Protein AF-A0A955DM53-F1 (afdb_monomer_lite)

Radius of gyration: 32.69 Å; chains: 1; bounding box: 92×38×106 Å

pLDDT: mean 78.25, std 17.94, range [36.91, 97.31]

Secondary structure (DSSP, 8-state):
--------------------------THHHHHHHHHHHHHHHHHHHHHHHHHHHHHHHHHHHHHHHHHHHHHHHHHHS-------------------PPPP----TTSTTSSHHHHHHHHHHHHHHHHTTS---STT-HHHHHHHHHHHHHHHHHHHHTTS-EEEEEEEEEEEE-TTSSEEEEEEEEE-TTT--EEEEEEEEEEEHHHHHHHHHHHTTS----EEEEE-----

Foldseek 3Di:
DDDDDDDDDDDDDDDDDDDDDDPPPDPVVVVVVVVVVVVVVVVVVVVVVVVVVVVVVVVVVVVVVVVVVVVVVVVVPDDDPDDDDDDDDDDDDDDPDDDPQDFQDLCDCLSAPVSVVVVLVVLCCVQQVPQDCDDPPDPSVVVSVVSVVVSLVVSQVVQVDKGKFKKFFDDWAQDPPRQKIKTWIFTARPPPRDTDDDIDIDIDGPVVVVVVVVVVVVDNPRIDMDIDTDRDD

Sequence (233 aa):
MTTTIRSFPIALLIAAFLLPATLLTAPAAAQSDADLRQENARLREELRELRKEYEQQRLRITELEREAARLRSELAARPASTGSGATTTPGKPVEKLPEPPVSIDESVPDASPRALFAALAASYRETLGATEIGEPNSRERSAYMRQLERWRQQVRREFRQRITWHVRVLETVAAPGGEEYLLRMVAVDPVTGTELGAHFDAIVDSVIIKRLRAYERRGPISELVLTGVVVPN

Structure (mmCIF, N/CA/C/O backbone):
data_AF-A0A955DM53-F1
#
_entry.id   AF-A0A955DM53-F1
#
loop_
_atom_site.group_PDB
_atom_site.id
_atom_site.type_symbol
_atom_site.label_atom_id
_atom_site.label_alt_id
_atom_site.label_comp_id
_atom_site.label_asym_id
_atom_site.label_entity_id
_atom_site.label_seq_id
_atom_site.pdbx_PDB_ins_code
_atom_site.Cartn_x
_atom_site.Cartn_y
_atom_site.Cartn_z
_atom_site.occupancy
_atom_site.B_iso_or_equiv
_atom_site.auth_seq_id
_atom_site.auth_comp_id
_atom_site.auth_asym_id
_atom_site.auth_atom_id
_atom_site.pdbx_PDB_model_num
ATOM 1 N N . MET A 1 1 ? 3.470 1.209 -67.280 1.00 44.56 1 MET A N 1
ATOM 2 C CA . MET A 1 1 ? 4.144 2.419 -67.796 1.00 44.56 1 MET A CA 1
ATOM 3 C C . MET A 1 1 ? 5.145 2.874 -66.752 1.00 44.56 1 MET A C 1
ATOM 5 O O . MET A 1 1 ? 4.851 2.824 -65.568 1.00 44.56 1 MET A O 1
ATOM 9 N N . THR A 1 2 ? 6.352 3.133 -67.225 1.00 39.41 2 THR A N 1
ATOM 10 C CA . THR A 1 2 ? 7.647 3.186 -66.538 1.00 39.41 2 THR A CA 1
ATOM 11 C C . THR A 1 2 ? 7.846 4.446 -65.702 1.00 39.41 2 THR A C 1
ATOM 13 O O . THR A 1 2 ? 7.746 5.544 -66.244 1.00 39.41 2 THR A O 1
ATOM 16 N N . THR A 1 3 ? 8.223 4.290 -64.430 1.00 49.91 3 THR A N 1
ATOM 17 C CA . THR A 1 3 ? 8.690 5.402 -63.588 1.00 49.91 3 THR A CA 1
ATOM 18 C C . THR A 1 3 ? 10.164 5.199 -63.257 1.00 49.91 3 THR A C 1
ATOM 20 O O . THR A 1 3 ? 10.563 4.209 -62.648 1.00 49.91 3 THR A O 1
ATOM 23 N N . THR A 1 4 ? 10.963 6.137 -63.750 1.00 53.44 4 THR A N 1
ATOM 24 C CA . THR A 1 4 ? 12.420 6.115 -63.864 1.00 53.44 4 THR A CA 1
ATOM 25 C C . THR A 1 4 ? 13.098 6.562 -62.567 1.00 53.44 4 THR A C 1
ATOM 27 O O . THR A 1 4 ? 12.806 7.634 -62.042 1.00 53.44 4 THR A O 1
ATOM 30 N N . ILE A 1 5 ? 14.041 5.752 -62.084 1.00 52.47 5 ILE A N 1
ATOM 31 C CA . ILE A 1 5 ? 14.950 6.038 -60.966 1.00 52.47 5 ILE A CA 1
ATOM 32 C C . ILE A 1 5 ? 16.050 6.987 -61.465 1.00 52.47 5 ILE A C 1
ATOM 34 O O . ILE A 1 5 ? 16.764 6.660 -62.412 1.00 52.47 5 ILE A O 1
ATOM 38 N N . ARG A 1 6 ? 16.196 8.164 -60.841 1.00 51.81 6 ARG A N 1
ATOM 39 C CA . ARG A 1 6 ? 17.319 9.085 -61.080 1.00 51.81 6 ARG A CA 1
ATOM 40 C C . ARG A 1 6 ? 18.366 8.933 -59.981 1.00 51.81 6 ARG A C 1
ATOM 42 O O . ARG A 1 6 ? 18.205 9.418 -58.868 1.00 51.81 6 ARG A O 1
ATOM 49 N N . SER A 1 7 ? 19.441 8.253 -60.347 1.00 48.72 7 SER A N 1
ATOM 50 C CA . SER A 1 7 ? 20.741 8.216 -59.686 1.00 48.72 7 SER A CA 1
ATOM 51 C C . SER A 1 7 ? 21.435 9.583 -59.746 1.00 48.72 7 SER A C 1
ATOM 53 O O . SER A 1 7 ? 21.586 10.142 -60.832 1.00 48.72 7 SER A O 1
ATOM 55 N N . PHE A 1 8 ? 21.912 10.082 -58.605 1.00 45.78 8 PHE A N 1
ATOM 56 C CA . PHE A 1 8 ? 22.868 11.189 -58.521 1.00 45.78 8 PHE A CA 1
ATOM 57 C C . PHE A 1 8 ? 24.238 10.647 -58.082 1.00 45.78 8 PHE A C 1
ATOM 59 O O . PHE A 1 8 ? 24.340 10.124 -56.973 1.00 45.78 8 PHE A O 1
ATOM 66 N N . PRO A 1 9 ? 25.292 10.782 -58.904 1.00 57.47 9 PRO A N 1
ATOM 67 C CA . PRO A 1 9 ? 26.674 10.619 -58.477 1.00 57.47 9 PRO A CA 1
ATOM 68 C C . PRO A 1 9 ? 27.350 11.996 -58.411 1.00 57.47 9 PRO A C 1
ATOM 70 O O . PRO A 1 9 ? 27.587 12.618 -59.442 1.00 57.47 9 PRO A O 1
ATOM 73 N N . ILE A 1 10 ? 27.660 12.494 -57.214 1.00 50.72 10 ILE A N 1
ATOM 74 C CA . ILE A 1 10 ? 28.516 13.680 -57.027 1.00 50.72 10 ILE A CA 1
ATOM 75 C C . ILE A 1 10 ? 29.442 13.356 -55.852 1.00 50.72 10 ILE A C 1
ATOM 77 O O . ILE A 1 10 ? 29.013 13.261 -54.710 1.00 50.72 10 ILE A O 1
ATOM 81 N N . ALA A 1 11 ? 30.613 12.817 -56.182 1.00 47.94 11 ALA A N 1
ATOM 82 C CA . ALA A 1 11 ? 31.888 13.535 -56.196 1.00 47.94 11 ALA A CA 1
ATOM 83 C C . ALA A 1 11 ? 32.548 13.590 -54.811 1.00 47.94 11 ALA A C 1
ATOM 85 O O . ALA A 1 11 ? 32.349 14.491 -54.004 1.00 47.94 11 ALA A O 1
ATOM 86 N N . LEU A 1 12 ? 33.370 12.565 -54.604 1.00 48.09 12 LEU A N 1
ATOM 87 C CA . LEU A 1 12 ? 34.684 12.603 -53.975 1.00 48.09 12 LEU A CA 1
ATOM 88 C C . LEU A 1 12 ? 35.305 14.018 -53.946 1.00 48.09 12 LEU A C 1
ATOM 90 O O . LEU A 1 12 ? 35.658 14.553 -54.996 1.00 48.09 12 LEU A O 1
ATOM 94 N N . LEU A 1 13 ? 35.515 14.584 -52.754 1.00 48.59 13 LEU A N 1
ATOM 95 C CA . LEU A 1 13 ? 36.530 15.616 -52.558 1.00 48.59 13 LEU A CA 1
ATOM 96 C C . LEU A 1 13 ? 37.263 15.392 -51.236 1.00 48.59 13 LEU A C 1
ATOM 98 O O . LEU A 1 13 ? 36.722 15.513 -50.141 1.00 48.59 13 LEU A O 1
ATOM 102 N N . ILE A 1 14 ? 38.516 14.996 -51.413 1.00 51.41 14 ILE A N 1
ATOM 103 C CA . ILE A 1 14 ? 39.559 14.805 -50.419 1.00 51.41 1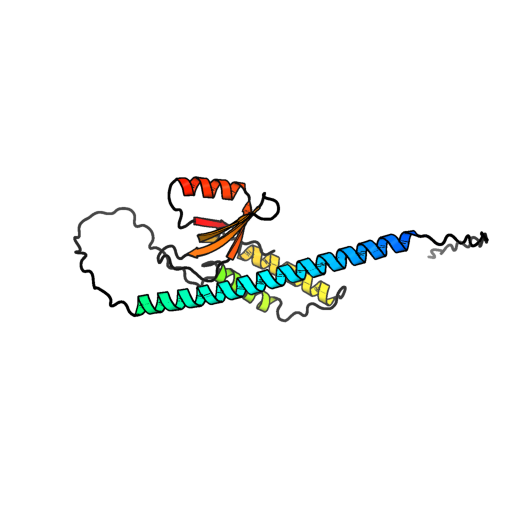4 ILE A CA 1
ATOM 104 C C . ILE A 1 14 ? 39.946 16.179 -49.864 1.00 51.41 14 ILE A C 1
ATOM 106 O O . ILE A 1 14 ? 40.348 17.057 -50.622 1.00 51.41 14 ILE A O 1
ATOM 110 N N . ALA A 1 15 ? 39.903 16.337 -48.544 1.00 46.16 15 ALA A N 1
ATOM 111 C CA . ALA A 1 15 ? 40.675 17.356 -47.846 1.00 46.16 15 ALA A CA 1
ATOM 112 C C . ALA A 1 15 ? 41.300 16.713 -46.608 1.00 46.16 15 ALA A C 1
ATOM 114 O O . ALA A 1 15 ? 40.705 16.627 -45.536 1.00 46.16 15 ALA A O 1
ATOM 115 N N . ALA A 1 16 ? 42.515 16.209 -46.812 1.00 51.94 16 ALA A N 1
ATOM 116 C CA . ALA A 1 16 ? 43.438 15.837 -45.761 1.00 51.94 16 ALA A CA 1
ATOM 117 C C . ALA A 1 16 ? 43.788 17.086 -44.939 1.00 51.94 16 ALA A C 1
ATOM 119 O O . ALA A 1 16 ? 44.543 17.942 -45.394 1.00 51.94 16 ALA A O 1
ATOM 120 N N . PHE A 1 17 ? 43.253 17.177 -43.725 1.00 48.50 17 PHE A N 1
ATOM 121 C CA . PHE A 1 17 ? 43.785 18.064 -42.697 1.00 48.50 17 PHE A CA 1
ATOM 122 C C . PHE A 1 17 ? 44.746 17.254 -41.824 1.00 48.50 17 PHE A C 1
ATOM 124 O O . PHE A 1 17 ? 44.372 16.646 -40.825 1.00 48.50 17 PHE A O 1
ATOM 131 N N . LEU A 1 18 ? 46.005 17.220 -42.264 1.00 55.03 18 LEU A N 1
ATOM 132 C CA . LEU A 1 18 ? 47.155 16.943 -41.413 1.00 55.03 18 LEU A CA 1
ATOM 133 C C . LEU A 1 18 ? 47.372 18.176 -40.527 1.00 55.03 18 LEU A C 1
ATOM 135 O O . LEU A 1 18 ? 47.789 19.223 -41.020 1.00 55.03 18 LEU A O 1
ATOM 139 N N . LEU A 1 19 ? 47.109 18.053 -39.228 1.00 52.34 19 LEU A N 1
ATOM 140 C CA . LEU A 1 19 ? 47.624 18.977 -38.219 1.00 52.34 19 LEU A CA 1
ATOM 141 C C . LEU A 1 19 ? 48.140 18.208 -36.992 1.00 52.34 19 LEU A C 1
ATOM 143 O O . LEU A 1 19 ? 47.733 17.070 -36.753 1.00 52.34 19 LEU A O 1
ATOM 147 N N . PRO A 1 20 ? 49.123 18.796 -36.292 1.00 52.91 20 PRO A N 1
ATOM 148 C CA . PRO A 1 20 ? 50.172 18.094 -35.576 1.00 52.91 20 PRO A CA 1
ATOM 149 C C . PRO A 1 20 ? 49.710 17.616 -34.203 1.00 52.91 20 PRO A C 1
ATOM 151 O O . PRO A 1 20 ? 48.937 18.280 -33.517 1.00 52.91 20 PRO A O 1
ATOM 154 N N . ALA A 1 21 ? 50.268 16.480 -33.789 1.00 54.34 21 ALA A N 1
ATOM 155 C CA . ALA A 1 21 ? 50.234 15.997 -32.421 1.00 54.34 21 ALA A CA 1
ATOM 156 C C . ALA A 1 21 ? 50.899 17.022 -31.486 1.00 54.34 21 ALA A C 1
ATOM 158 O O . ALA A 1 21 ? 52.116 17.026 -31.299 1.00 54.34 21 ALA A O 1
ATOM 159 N N . THR A 1 22 ? 50.099 17.905 -30.895 1.00 57.78 22 THR A N 1
ATOM 160 C CA . THR A 1 22 ? 50.496 18.666 -29.717 1.00 57.78 22 THR A CA 1
ATOM 161 C C . THR A 1 22 ? 50.280 17.790 -28.488 1.00 57.78 22 THR A C 1
ATOM 163 O O . THR A 1 22 ? 49.162 17.491 -28.076 1.00 57.78 22 THR A O 1
ATOM 166 N N . LEU A 1 23 ? 51.396 17.359 -27.904 1.00 55.44 23 LEU A N 1
ATOM 167 C CA . LEU A 1 23 ? 51.474 16.837 -26.546 1.00 55.44 23 LEU A CA 1
ATOM 168 C C . LEU A 1 23 ? 50.985 17.921 -25.567 1.00 55.44 23 LEU A C 1
ATOM 170 O O . LEU A 1 23 ? 51.761 18.768 -25.135 1.00 55.44 23 LEU A O 1
ATOM 174 N N . LEU A 1 24 ? 49.700 17.894 -25.209 1.00 52.44 24 LEU A N 1
ATOM 175 C CA . LEU A 1 24 ? 49.205 18.458 -23.954 1.00 52.44 24 LEU A CA 1
ATOM 176 C C . LEU A 1 24 ? 48.793 17.296 -23.052 1.00 52.44 24 LEU 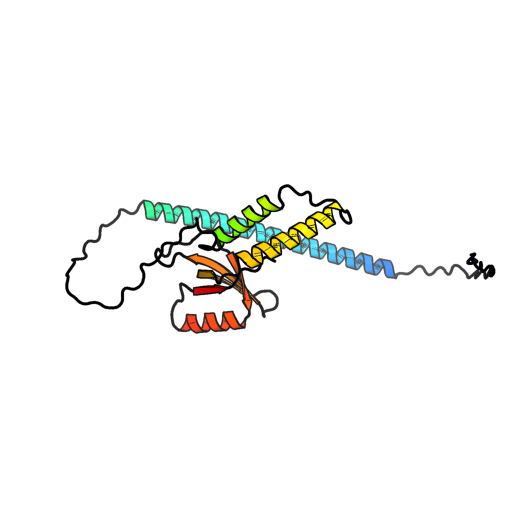A C 1
ATOM 178 O O . LEU A 1 24 ? 47.648 16.850 -23.042 1.00 52.44 24 LEU A O 1
ATOM 182 N N . THR A 1 25 ? 49.755 16.797 -22.283 1.00 56.34 25 THR A N 1
ATOM 183 C CA . THR A 1 25 ? 49.478 15.940 -21.132 1.00 56.34 25 THR A CA 1
ATOM 184 C C . THR A 1 25 ? 48.763 16.793 -20.088 1.00 56.34 25 THR A C 1
ATOM 186 O O . THR A 1 25 ? 49.362 17.636 -19.424 1.00 56.34 25 THR A O 1
ATOM 189 N N . ALA A 1 26 ? 47.449 16.616 -20.009 1.00 56.28 26 ALA A N 1
ATOM 190 C CA . ALA A 1 26 ? 46.567 17.309 -19.087 1.00 56.28 26 ALA A CA 1
ATOM 191 C C . ALA A 1 26 ? 46.811 16.862 -17.629 1.00 56.28 26 ALA A C 1
ATOM 193 O O . ALA A 1 26 ? 46.767 15.662 -17.358 1.00 56.28 26 ALA A O 1
ATOM 194 N N . PRO A 1 27 ? 46.961 17.781 -16.655 1.00 54.28 27 PRO A N 1
ATOM 195 C CA . PRO A 1 27 ? 46.897 17.439 -15.229 1.00 54.2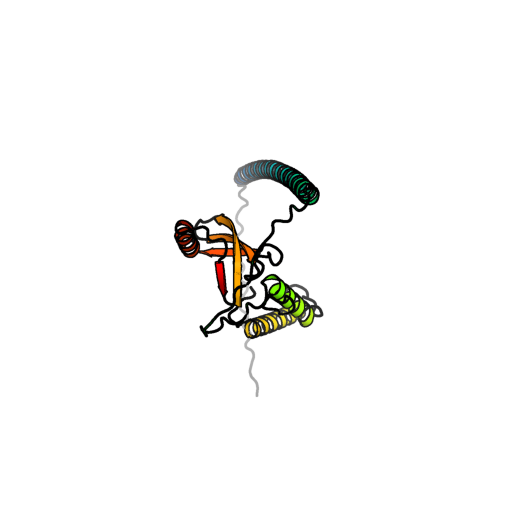8 27 PRO A CA 1
ATOM 196 C C . PRO A 1 27 ? 45.456 17.239 -14.708 1.00 54.28 27 PRO A C 1
ATOM 198 O O . PRO A 1 27 ? 45.264 16.942 -13.532 1.00 54.28 27 PRO A O 1
ATOM 201 N N . ALA A 1 28 ? 44.431 17.364 -15.560 1.00 55.53 28 ALA A N 1
ATOM 202 C CA . ALA A 1 28 ? 43.022 17.339 -15.151 1.00 55.53 28 ALA A CA 1
ATOM 203 C C . ALA A 1 28 ? 42.513 15.962 -14.668 1.00 55.53 28 ALA A C 1
ATOM 205 O O . ALA A 1 28 ? 41.577 15.901 -13.877 1.00 55.53 28 ALA A O 1
ATOM 206 N N . ALA A 1 29 ? 43.136 14.852 -15.085 1.00 58.69 29 ALA A N 1
ATOM 207 C CA . ALA A 1 29 ? 42.723 13.509 -14.657 1.00 58.69 29 ALA A CA 1
ATOM 208 C C . ALA A 1 29 ? 43.098 13.197 -13.193 1.00 58.69 29 ALA A C 1
ATOM 210 O O . ALA A 1 29 ? 42.406 12.437 -12.523 1.00 58.69 29 ALA A O 1
ATOM 211 N N . ALA A 1 30 ? 44.162 13.815 -12.666 1.00 59.50 30 ALA A N 1
ATOM 212 C CA . ALA A 1 30 ? 44.632 13.550 -11.304 1.00 59.50 30 ALA A CA 1
ATOM 213 C C . ALA A 1 30 ? 43.730 14.176 -10.222 1.00 59.50 30 ALA A C 1
ATOM 215 O O . ALA A 1 30 ? 43.631 13.626 -9.127 1.00 59.50 30 ALA A O 1
ATOM 216 N N . GLN A 1 31 ? 43.061 15.295 -10.530 1.00 61.50 31 GLN A N 1
ATOM 217 C CA . GLN A 1 31 ? 42.088 15.923 -9.625 1.00 61.50 31 GLN A CA 1
ATOM 218 C C . GLN A 1 31 ? 40.817 15.067 -9.503 1.00 61.50 31 GLN A C 1
ATOM 220 O O . GLN A 1 31 ? 40.396 14.762 -8.393 1.00 61.50 31 GLN A O 1
ATOM 225 N N . SER A 1 32 ? 40.299 14.552 -10.626 1.00 76.12 32 SER A N 1
ATOM 226 C CA . SER A 1 32 ? 39.134 13.652 -10.638 1.00 76.12 32 SER A CA 1
ATOM 227 C C . SER A 1 32 ? 39.372 12.349 -9.863 1.00 76.12 32 SER A C 1
ATOM 229 O O . SER A 1 32 ? 38.472 11.858 -9.189 1.00 76.12 32 SER A O 1
ATOM 231 N N . ASP A 1 33 ? 40.577 11.782 -9.935 1.00 86.06 33 ASP A N 1
ATOM 232 C CA . ASP A 1 33 ? 40.926 10.551 -9.214 1.00 86.06 33 ASP A CA 1
ATOM 233 C C . ASP A 1 33 ? 41.025 10.755 -7.693 1.00 86.06 33 ASP A C 1
ATOM 235 O O . ASP A 1 33 ? 40.722 9.844 -6.916 1.00 86.06 33 ASP A O 1
ATOM 239 N N . ALA A 1 34 ? 41.472 11.933 -7.251 1.00 88.50 34 ALA A N 1
ATOM 240 C CA . ALA A 1 34 ? 41.536 12.275 -5.833 1.00 88.50 34 ALA A CA 1
ATOM 241 C C . ALA A 1 34 ? 40.128 12.449 -5.243 1.00 88.50 34 ALA A C 1
ATOM 243 O O . ALA A 1 34 ? 39.834 11.862 -4.197 1.00 88.50 34 ALA A O 1
ATOM 244 N N . ASP A 1 35 ? 39.248 13.152 -5.960 1.00 89.94 35 ASP A N 1
ATOM 245 C CA . ASP A 1 35 ? 37.856 13.367 -5.558 1.00 89.94 35 ASP A CA 1
ATOM 246 C C . ASP A 1 35 ? 37.090 12.037 -5.464 1.00 89.94 35 ASP A C 1
ATOM 248 O O . ASP A 1 35 ? 36.435 11.761 -4.457 1.00 89.94 35 ASP A O 1
ATOM 252 N N . LEU A 1 36 ? 37.271 11.137 -6.441 1.00 88.56 36 LEU A N 1
ATOM 253 C CA . LEU A 1 36 ? 36.655 9.802 -6.431 1.00 88.56 36 LEU A CA 1
ATOM 254 C C . LEU A 1 36 ? 37.124 8.926 -5.260 1.00 88.56 36 LEU A C 1
ATOM 256 O O . LEU A 1 36 ? 36.354 8.110 -4.738 1.00 88.56 36 LEU A O 1
ATOM 260 N N . ARG A 1 37 ? 38.387 9.061 -4.831 1.00 92.81 37 ARG A N 1
ATOM 261 C CA . ARG A 1 37 ? 38.907 8.352 -3.649 1.00 92.81 37 ARG A CA 1
ATOM 262 C C . ARG A 1 37 ? 38.334 8.926 -2.360 1.00 92.81 37 ARG A C 1
ATOM 264 O O . ARG A 1 37 ? 38.011 8.149 -1.460 1.00 92.81 37 ARG A O 1
ATOM 271 N N . GLN A 1 38 ? 38.189 10.246 -2.281 1.00 94.75 38 GLN A N 1
ATOM 272 C CA . GLN A 1 38 ? 37.585 10.913 -1.132 1.00 94.75 38 GLN A CA 1
ATOM 273 C C . GLN A 1 38 ? 36.101 10.550 -0.997 1.00 94.75 38 GLN A C 1
ATOM 275 O O . GLN A 1 38 ? 35.653 10.208 0.097 1.00 94.75 38 GLN A O 1
ATOM 280 N N . GLU A 1 39 ? 35.360 10.525 -2.103 1.00 91.56 39 GLU A N 1
ATOM 281 C CA . GLU A 1 39 ? 33.960 10.101 -2.121 1.00 91.56 39 GLU A CA 1
ATOM 282 C C . GLU A 1 39 ? 33.811 8.620 -1.751 1.00 91.56 39 GLU A C 1
ATOM 284 O O . GLU A 1 39 ? 33.003 8.277 -0.892 1.00 91.56 39 GLU A O 1
ATOM 289 N N . ASN A 1 40 ? 34.662 7.734 -2.284 1.00 93.00 40 ASN A N 1
ATOM 290 C CA . ASN A 1 40 ? 34.676 6.328 -1.867 1.00 93.00 40 ASN A CA 1
ATOM 291 C C . ASN A 1 40 ? 34.982 6.153 -0.374 1.00 93.00 40 ASN A C 1
ATOM 293 O O . ASN A 1 40 ? 34.414 5.270 0.270 1.00 93.00 40 ASN A O 1
ATOM 297 N N . ALA A 1 41 ? 35.901 6.947 0.179 1.00 95.69 41 ALA A N 1
ATOM 298 C CA . ALA A 1 41 ? 36.214 6.904 1.603 1.00 95.69 41 ALA A CA 1
ATOM 299 C C . ALA A 1 41 ? 35.005 7.336 2.442 1.00 95.69 41 ALA A C 1
ATOM 301 O O . ALA A 1 41 ? 34.627 6.617 3.367 1.00 95.69 41 ALA A O 1
ATOM 302 N N . ARG A 1 42 ? 34.349 8.436 2.051 1.00 97.12 42 ARG A N 1
ATOM 303 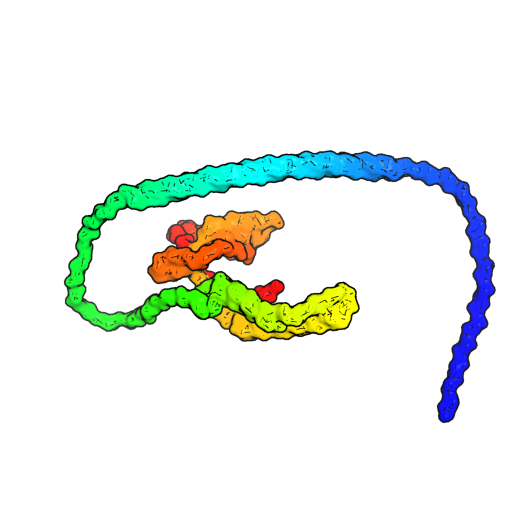C CA . ARG A 1 42 ? 33.133 8.938 2.694 1.00 97.12 42 ARG A CA 1
ATOM 304 C C . ARG A 1 42 ? 31.990 7.923 2.634 1.00 97.12 42 ARG A C 1
ATOM 306 O O . ARG A 1 42 ? 31.422 7.594 3.668 1.00 97.12 42 ARG A O 1
ATOM 313 N N . LEU A 1 43 ? 31.708 7.356 1.461 1.00 93.88 43 LEU A N 1
ATOM 314 C CA . LEU A 1 43 ? 30.655 6.349 1.289 1.00 93.88 43 LEU A CA 1
ATOM 315 C C . LEU A 1 43 ? 30.919 5.089 2.123 1.00 93.88 43 LEU A C 1
ATOM 317 O O . LEU A 1 43 ? 29.997 4.490 2.671 1.00 93.88 43 LEU A O 1
ATOM 321 N N . ARG A 1 44 ? 32.184 4.674 2.260 1.00 96.19 44 ARG A N 1
ATOM 322 C CA . ARG A 1 44 ? 32.551 3.543 3.128 1.00 96.19 44 ARG A CA 1
ATOM 323 C C . ARG A 1 44 ? 32.325 3.846 4.603 1.00 96.19 44 ARG A C 1
ATOM 325 O O . ARG A 1 44 ? 32.029 2.919 5.352 1.00 96.19 44 ARG A O 1
ATOM 332 N N . GLU A 1 45 ? 32.501 5.091 5.021 1.00 97.31 45 GLU A N 1
ATOM 333 C CA . GLU A 1 45 ? 32.234 5.524 6.390 1.00 97.31 45 GLU A CA 1
ATOM 334 C C . GLU A 1 45 ? 30.729 5.594 6.661 1.00 97.31 45 GLU A C 1
ATOM 336 O O . GLU A 1 45 ? 30.264 4.974 7.615 1.00 97.31 45 GLU A O 1
ATOM 341 N N . GLU A 1 46 ? 29.956 6.186 5.748 1.00 94.38 46 GLU A N 1
ATOM 342 C CA . GLU A 1 46 ? 28.487 6.196 5.800 1.00 94.38 46 GLU A CA 1
ATOM 343 C C . GLU A 1 46 ? 27.914 4.768 5.851 1.00 94.38 46 GLU A C 1
ATOM 345 O O . GLU A 1 46 ? 27.074 4.463 6.695 1.00 94.38 46 GLU A O 1
ATOM 350 N N . LEU A 1 47 ? 28.430 3.838 5.035 1.00 95.19 47 LEU A N 1
ATOM 351 C CA . LEU A 1 47 ? 28.021 2.428 5.085 1.00 95.19 47 LEU A CA 1
ATOM 352 C C . LEU A 1 47 ? 28.366 1.739 6.410 1.00 95.19 47 LEU A C 1
ATOM 354 O O . LEU A 1 47 ? 27.656 0.818 6.818 1.00 95.19 47 LEU A O 1
ATOM 358 N N . ARG A 1 48 ? 29.465 2.120 7.072 1.00 97.31 48 ARG A N 1
ATOM 359 C CA . ARG A 1 48 ? 29.807 1.562 8.389 1.00 97.31 48 ARG A CA 1
ATOM 360 C C . ARG A 1 48 ? 28.863 2.078 9.462 1.00 97.31 48 ARG A C 1
ATOM 362 O O . ARG A 1 48 ? 28.413 1.271 10.271 1.00 97.31 48 ARG A O 1
ATOM 369 N N . GLU A 1 49 ? 28.568 3.373 9.464 1.00 96.56 49 GLU A N 1
ATOM 370 C CA . GLU A 1 49 ? 27.635 3.966 10.425 1.00 96.56 49 GLU A CA 1
ATOM 371 C C . GLU A 1 49 ? 26.223 3.405 10.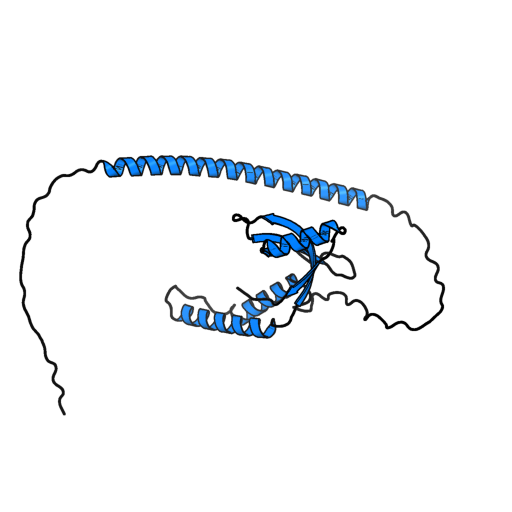236 1.00 96.56 49 GLU A C 1
ATOM 373 O O . GLU A 1 49 ? 25.645 2.884 11.187 1.00 96.56 49 GLU A O 1
ATOM 378 N N . LEU A 1 50 ? 25.733 3.324 8.995 1.00 92.25 50 LEU A N 1
ATOM 379 C CA . LEU A 1 50 ? 24.409 2.768 8.714 1.00 92.25 50 LEU A CA 1
ATOM 380 C C . LEU A 1 50 ? 24.285 1.292 9.134 1.00 92.25 50 LEU A C 1
ATOM 382 O O . LEU A 1 50 ? 23.251 0.863 9.642 1.00 92.25 50 LEU A O 1
ATOM 386 N N . ARG A 1 51 ? 25.353 0.497 8.976 1.00 95.94 51 ARG A N 1
ATOM 387 C CA . ARG A 1 51 ? 25.383 -0.889 9.477 1.00 95.94 51 ARG A CA 1
ATOM 388 C C . ARG A 1 51 ? 25.319 -0.958 11.001 1.00 95.94 51 ARG A C 1
ATOM 390 O O . ARG A 1 51 ? 24.658 -1.851 11.524 1.00 95.94 51 ARG A O 1
ATOM 397 N N . LYS A 1 52 ? 25.989 -0.047 11.713 1.00 96.94 52 LYS A N 1
ATOM 398 C CA . LYS A 1 52 ? 25.902 0.017 13.179 1.00 96.94 52 LYS A CA 1
ATOM 399 C C . LYS A 1 52 ? 24.490 0.386 13.623 1.00 96.94 52 LYS A C 1
ATOM 401 O O . LYS A 1 52 ? 23.964 -0.272 14.514 1.00 96.94 52 LYS A O 1
ATOM 406 N N . GLU A 1 53 ? 23.880 1.388 12.992 1.00 93.62 53 GLU A N 1
ATOM 407 C CA . GLU A 1 53 ? 22.501 1.796 13.282 1.00 93.62 53 GLU A CA 1
ATOM 408 C C . GLU A 1 53 ? 21.516 0.646 13.043 1.00 93.62 53 GLU A C 1
ATOM 410 O O . GLU A 1 53 ? 20.676 0.360 13.896 1.00 93.62 53 GLU A O 1
ATOM 415 N N . TYR A 1 54 ? 21.668 -0.077 11.931 1.00 93.00 54 TYR A N 1
ATOM 416 C CA . TYR A 1 54 ? 20.835 -1.236 11.621 1.00 93.00 54 TYR A CA 1
ATOM 417 C C . TYR A 1 54 ? 20.947 -2.342 12.683 1.00 93.00 54 TYR A C 1
ATOM 419 O O . TYR A 1 54 ? 19.933 -2.855 13.161 1.00 93.00 54 TYR A O 1
ATOM 427 N N . GLU A 1 55 ? 22.167 -2.693 13.102 1.00 96.25 55 GLU A N 1
ATOM 428 C CA . GLU A 1 55 ? 22.370 -3.687 14.165 1.00 96.25 55 GLU A CA 1
ATOM 429 C C . GLU A 1 55 ? 21.806 -3.211 15.514 1.00 96.25 55 GLU A C 1
ATOM 431 O O . GLU A 1 55 ? 21.180 -3.990 16.235 1.00 96.25 55 GLU A O 1
ATOM 436 N N . GLN A 1 56 ? 21.940 -1.922 15.845 1.00 96.50 56 GLN A N 1
ATOM 437 C CA . GLN A 1 56 ? 21.330 -1.344 17.048 1.00 96.50 56 GLN A CA 1
ATOM 438 C C . GLN A 1 56 ? 19.799 -1.443 17.022 1.00 96.50 56 GLN A C 1
ATOM 440 O O . GLN A 1 56 ? 19.189 -1.853 18.012 1.00 96.50 56 GLN A O 1
ATOM 445 N N . GLN A 1 57 ? 19.170 -1.127 15.889 1.00 90.88 57 GLN A N 1
ATOM 446 C CA . GLN A 1 57 ? 17.722 -1.258 15.723 1.00 90.88 57 GLN A CA 1
ATOM 447 C C . GLN A 1 57 ? 17.269 -2.715 15.845 1.00 90.88 57 GLN A C 1
ATOM 449 O O . GLN A 1 57 ? 16.281 -3.001 16.522 1.00 90.88 57 GLN A O 1
ATOM 454 N N . ARG A 1 58 ? 18.015 -3.655 15.258 1.00 96.19 58 ARG A N 1
ATOM 455 C CA . ARG A 1 58 ? 17.717 -5.089 15.351 1.00 96.19 58 ARG A CA 1
ATOM 456 C C . ARG A 1 58 ? 17.769 -5.598 16.794 1.00 96.19 58 ARG A C 1
ATOM 458 O O . ARG A 1 58 ? 16.894 -6.362 17.213 1.00 96.19 58 ARG A O 1
ATOM 465 N N . LEU A 1 59 ? 18.756 -5.149 17.570 1.00 96.50 59 LEU A N 1
ATOM 466 C CA . LEU A 1 59 ? 18.836 -5.450 19.000 1.00 96.50 59 LEU A CA 1
ATOM 467 C C . LEU A 1 59 ? 17.641 -4.866 19.760 1.00 96.50 59 LEU A C 1
ATOM 469 O O . LEU A 1 59 ? 17.041 -5.571 20.571 1.00 96.50 59 LEU A O 1
ATOM 473 N N . ARG A 1 60 ? 17.245 -3.625 19.449 1.00 93.81 60 ARG A N 1
ATOM 474 C CA . ARG A 1 60 ? 16.092 -2.977 20.084 1.00 93.81 60 ARG A CA 1
ATOM 475 C C . ARG A 1 60 ? 14.779 -3.704 19.800 1.00 93.81 60 ARG A C 1
ATOM 477 O O . ARG A 1 60 ? 13.982 -3.885 20.714 1.00 93.81 60 ARG A O 1
ATOM 484 N N . ILE A 1 61 ? 14.566 -4.162 18.567 1.00 92.94 61 ILE A N 1
ATOM 485 C CA . ILE A 1 61 ? 13.392 -4.971 18.202 1.00 92.94 61 ILE A CA 1
ATOM 486 C C . ILE A 1 61 ? 13.378 -6.272 19.008 1.00 92.94 61 ILE A C 1
ATOM 488 O O . ILE A 1 61 ? 12.370 -6.600 19.623 1.00 92.94 61 ILE A O 1
ATOM 492 N N . THR A 1 62 ? 14.518 -6.963 19.083 1.00 95.25 62 THR A N 1
ATOM 493 C CA . THR A 1 62 ? 14.636 -8.219 19.843 1.00 95.25 62 THR A CA 1
ATOM 494 C C . THR A 1 62 ? 14.332 -8.016 21.335 1.00 95.25 62 THR A C 1
ATOM 496 O O . THR A 1 62 ? 13.749 -8.883 21.986 1.00 95.25 62 THR A O 1
ATOM 499 N N . GLU A 1 63 ? 14.727 -6.875 21.902 1.00 96.50 63 GLU A N 1
ATOM 500 C CA . GLU A 1 63 ? 14.416 -6.500 23.284 1.00 96.50 63 GLU A CA 1
ATOM 501 C C . GLU A 1 63 ? 12.915 -6.240 23.485 1.00 96.50 63 GLU A C 1
ATOM 503 O O . GLU A 1 63 ? 12.312 -6.819 24.390 1.00 96.50 63 GLU A O 1
ATOM 508 N N . LEU A 1 64 ? 12.297 -5.446 22.604 1.00 92.25 64 LEU A N 1
ATOM 509 C CA . LEU A 1 64 ? 10.863 -5.142 22.650 1.00 92.25 64 LEU A CA 1
ATOM 510 C C . LEU A 1 64 ? 9.997 -6.395 22.467 1.00 92.25 64 LEU A C 1
ATOM 512 O O . LEU A 1 64 ? 8.983 -6.553 23.143 1.00 92.25 64 LEU A O 1
ATOM 516 N N . GLU A 1 65 ? 10.404 -7.321 21.599 1.00 93.00 65 GLU A N 1
ATOM 517 C CA . GLU A 1 65 ? 9.717 -8.604 21.418 1.00 93.00 65 GLU A CA 1
ATOM 518 C C . GLU A 1 65 ? 9.747 -9.453 22.695 1.00 93.00 65 GLU A C 1
ATOM 520 O O . GLU A 1 65 ? 8.735 -10.058 23.064 1.00 93.00 65 GLU A O 1
ATOM 525 N N . ARG A 1 66 ? 10.879 -9.469 23.414 1.00 95.75 66 ARG A N 1
ATOM 526 C CA . ARG A 1 66 ? 10.990 -10.154 24.713 1.00 95.75 66 ARG A CA 1
ATOM 527 C C . ARG A 1 66 ? 10.107 -9.503 25.772 1.00 95.75 66 ARG A C 1
ATOM 529 O O . ARG A 1 66 ? 9.462 -10.216 26.541 1.00 95.75 66 ARG A O 1
ATOM 536 N N . GLU A 1 67 ? 10.057 -8.176 25.809 1.00 93.81 67 GLU A N 1
ATOM 537 C CA . GLU A 1 67 ? 9.197 -7.432 26.731 1.00 93.81 67 GLU A CA 1
ATOM 538 C C . GLU A 1 67 ? 7.711 -7.695 26.448 1.00 93.81 67 GLU A C 1
ATOM 540 O O . GLU A 1 67 ? 6.955 -8.034 27.360 1.00 93.81 67 GLU A O 1
ATOM 545 N N . ALA A 1 68 ? 7.301 -7.664 25.178 1.00 91.12 68 ALA A N 1
ATOM 546 C CA . ALA A 1 68 ? 5.937 -7.986 24.770 1.00 91.12 68 ALA A CA 1
ATOM 547 C C . ALA A 1 68 ? 5.555 -9.435 25.121 1.00 91.12 68 ALA A C 1
ATOM 549 O O . ALA A 1 68 ? 4.445 -9.688 25.596 1.00 91.12 68 ALA A O 1
ATOM 550 N N . ALA A 1 69 ? 6.469 -10.393 24.927 1.00 93.12 69 ALA A N 1
ATOM 551 C CA . ALA A 1 69 ? 6.254 -11.784 25.321 1.00 93.12 69 ALA A CA 1
ATOM 552 C C . ALA A 1 69 ? 6.070 -11.929 26.841 1.00 93.12 69 ALA A C 1
ATOM 554 O O . ALA A 1 69 ? 5.188 -12.668 27.284 1.00 93.12 69 ALA A O 1
ATOM 555 N N . ARG A 1 70 ? 6.851 -11.188 27.636 1.00 95.12 70 ARG A N 1
ATOM 556 C CA . ARG A 1 70 ? 6.730 -11.154 29.097 1.00 95.12 70 ARG A CA 1
ATOM 557 C C . ARG A 1 70 ? 5.405 -10.539 29.557 1.00 95.12 70 ARG A C 1
ATOM 559 O O . ARG A 1 70 ? 4.727 -11.125 30.391 1.00 95.12 70 ARG A O 1
ATOM 566 N N . LEU A 1 71 ? 4.992 -9.402 29.000 1.00 92.06 71 LEU A N 1
ATOM 567 C CA . LEU A 1 71 ? 3.714 -8.775 29.362 1.00 92.06 71 LEU A CA 1
ATOM 568 C C . LEU A 1 71 ? 2.521 -9.678 29.021 1.00 92.06 71 LEU A C 1
ATOM 570 O O . LEU A 1 71 ? 1.565 -9.774 29.790 1.00 92.06 71 LEU A O 1
ATOM 574 N N . ARG A 1 72 ? 2.587 -10.395 27.892 1.00 92.38 72 ARG A N 1
ATOM 575 C CA . ARG A 1 72 ? 1.565 -11.382 27.517 1.00 92.38 72 ARG A CA 1
ATOM 576 C C . ARG A 1 72 ? 1.488 -12.544 28.507 1.00 92.38 72 ARG A C 1
ATOM 578 O O . ARG A 1 72 ? 0.380 -12.966 28.831 1.00 92.38 72 ARG A O 1
ATOM 585 N N . SER A 1 73 ? 2.620 -13.050 29.004 1.00 91.56 73 SER A N 1
ATOM 586 C CA . SER A 1 73 ? 2.607 -14.117 30.011 1.00 91.56 73 SER A CA 1
ATOM 587 C C . SER A 1 73 ? 2.114 -13.625 31.376 1.00 91.56 73 SER A C 1
ATOM 589 O O . SER A 1 73 ? 1.353 -14.337 32.028 1.00 91.56 73 SER A O 1
ATOM 591 N N . GLU A 1 74 ? 2.455 -12.397 31.777 1.00 90.31 74 GLU A N 1
ATOM 592 C CA . GLU A 1 74 ? 1.940 -11.763 33.001 1.00 90.31 74 GLU A CA 1
ATOM 593 C C . GLU A 1 74 ? 0.414 -11.561 32.947 1.00 90.31 74 GLU A C 1
ATOM 595 O O . GLU A 1 74 ? -0.284 -11.846 33.922 1.00 90.31 74 GLU A O 1
ATOM 600 N N . LEU A 1 75 ? -0.128 -11.142 31.796 1.00 87.50 75 LEU A N 1
ATOM 601 C CA . LEU A 1 75 ? -1.575 -11.025 31.586 1.00 87.50 75 LEU A CA 1
ATOM 602 C C . LEU A 1 75 ? -2.280 -12.385 31.617 1.00 87.50 75 LEU A C 1
ATOM 604 O O . LEU A 1 75 ? -3.340 -12.500 32.228 1.00 87.50 75 LEU A O 1
ATOM 608 N N . ALA A 1 76 ? -1.691 -13.416 31.006 1.00 85.12 76 ALA A N 1
ATOM 609 C CA . ALA A 1 76 ? -2.247 -14.770 31.017 1.00 85.12 76 ALA A CA 1
ATOM 610 C C . ALA A 1 76 ? -2.219 -15.417 32.415 1.00 85.12 76 ALA A C 1
ATOM 612 O O . ALA A 1 76 ? -3.092 -16.218 32.742 1.00 85.12 76 ALA A O 1
ATOM 613 N N . ALA A 1 77 ? -1.236 -15.065 33.250 1.00 81.12 77 ALA A N 1
ATOM 614 C CA . ALA A 1 77 ? -1.111 -15.562 34.619 1.00 81.12 77 ALA A CA 1
ATOM 615 C C . ALA A 1 77 ? -2.029 -14.840 35.626 1.00 81.12 77 ALA A C 1
ATOM 617 O O . ALA A 1 77 ? -2.152 -15.287 36.768 1.00 81.12 77 ALA A O 1
ATOM 618 N N . ARG A 1 78 ? -2.679 -13.732 35.239 1.00 77.06 78 ARG A N 1
ATOM 619 C CA . ARG A 1 78 ? -3.586 -12.989 36.119 1.00 77.06 78 ARG A CA 1
ATOM 620 C C . ARG A 1 78 ? -4.970 -13.663 36.139 1.00 77.06 78 ARG A C 1
ATOM 622 O O . ARG A 1 78 ? -5.641 -13.687 35.109 1.00 77.06 78 ARG A O 1
ATOM 629 N N . PRO A 1 79 ? -5.441 -14.191 37.285 1.00 64.75 79 PRO A N 1
ATOM 630 C CA . PRO A 1 79 ? -6.751 -14.828 37.361 1.00 64.75 79 PRO A CA 1
ATOM 631 C C . PRO A 1 79 ? -7.867 -13.807 37.107 1.00 64.75 79 PRO A C 1
ATOM 633 O O . PRO A 1 79 ? -7.852 -12.700 37.651 1.00 64.75 79 PRO A O 1
ATOM 636 N N . ALA A 1 80 ? -8.836 -14.195 36.274 1.00 57.38 80 ALA A N 1
ATOM 637 C CA . ALA A 1 80 ? -10.014 -13.404 35.949 1.00 57.38 80 ALA A CA 1
ATOM 638 C C . ALA A 1 80 ? -10.824 -13.109 37.222 1.00 57.38 80 ALA A C 1
ATOM 640 O O . ALA A 1 80 ? -11.533 -13.972 37.736 1.00 57.38 80 ALA A O 1
ATOM 641 N N . SER A 1 81 ? -10.735 -11.884 37.744 1.00 48.28 81 SER A N 1
ATOM 642 C CA . SER A 1 81 ? -11.678 -11.412 38.753 1.00 48.28 81 SER A CA 1
ATOM 643 C C . SER A 1 81 ? -12.998 -11.092 38.050 1.00 48.28 81 SER A C 1
ATOM 645 O O . SER A 1 81 ? -13.159 -10.025 37.459 1.00 48.28 81 SER A O 1
ATOM 647 N N . THR A 1 82 ? -13.926 -12.045 38.077 1.00 46.06 82 THR A N 1
ATOM 648 C CA . THR A 1 82 ? -15.323 -11.897 37.654 1.00 46.06 82 THR A CA 1
ATOM 649 C C . THR A 1 82 ? -15.989 -10.739 38.402 1.00 46.06 82 THR A C 1
ATOM 651 O O . THR A 1 82 ? -16.392 -10.877 39.556 1.00 46.06 82 THR A O 1
ATOM 654 N N . GLY A 1 83 ? -16.088 -9.590 37.733 1.00 45.34 83 GLY A N 1
ATOM 655 C CA . GLY A 1 83 ? -16.907 -8.449 38.128 1.00 45.34 83 GLY A CA 1
ATOM 656 C C . GLY A 1 83 ? -18.306 -8.573 37.528 1.00 45.34 83 GLY A C 1
ATOM 657 O O . GLY A 1 83 ? -18.469 -8.632 36.315 1.00 45.34 83 GLY A O 1
ATOM 658 N N . SER A 1 84 ? -19.283 -8.663 38.422 1.00 39.72 84 SER A N 1
ATOM 659 C CA . SER A 1 84 ? -20.713 -8.882 38.215 1.00 39.72 84 SER A CA 1
ATOM 660 C C . SER A 1 84 ? -21.467 -7.646 37.701 1.00 39.72 84 SER A C 1
ATOM 662 O O . SER A 1 84 ? -21.163 -6.530 38.114 1.00 39.72 84 SER A O 1
ATOM 664 N N . GLY A 1 85 ? -22.538 -7.884 36.931 1.00 44.69 85 GLY A N 1
ATOM 665 C CA . GLY A 1 85 ? -23.803 -7.154 37.081 1.00 44.69 85 GLY A CA 1
ATOM 666 C C . GLY A 1 85 ? -24.198 -6.178 35.968 1.00 44.69 85 GLY A C 1
ATOM 667 O O . GLY A 1 85 ? -23.735 -5.044 35.943 1.00 44.69 85 GLY A O 1
ATOM 668 N N . ALA A 1 86 ? -25.177 -6.563 35.142 1.00 38.09 86 ALA A N 1
ATOM 669 C CA . ALA A 1 86 ? -26.059 -5.605 34.471 1.00 38.09 86 ALA A CA 1
ATOM 670 C C . ALA A 1 86 ? -27.474 -6.187 34.313 1.00 38.09 86 ALA A C 1
ATOM 672 O O . ALA A 1 86 ? -27.734 -7.075 33.505 1.00 38.09 86 ALA A O 1
ATOM 673 N N . THR A 1 87 ? -28.370 -5.674 35.153 1.00 37.28 87 THR A N 1
ATOM 674 C CA . THR A 1 87 ? -29.810 -5.928 35.224 1.00 37.28 87 THR A CA 1
ATOM 675 C C . THR A 1 87 ? -30.532 -5.315 34.021 1.00 37.28 87 THR A C 1
ATOM 677 O O . THR A 1 87 ? -30.367 -4.133 33.729 1.00 37.28 87 THR A O 1
ATOM 680 N N . THR A 1 88 ? -31.366 -6.100 33.342 1.00 37.53 88 THR A N 1
ATOM 681 C CA . THR A 1 88 ? -32.246 -5.661 32.250 1.00 37.53 88 THR A CA 1
ATOM 682 C C . THR A 1 88 ? -33.569 -5.102 32.785 1.00 37.53 88 THR A C 1
ATOM 684 O O . THR A 1 88 ? -34.296 -5.816 33.475 1.00 37.53 88 THR A O 1
ATOM 687 N N . THR A 1 89 ? -33.924 -3.877 32.390 1.00 39.78 89 THR A N 1
ATOM 688 C CA . THR A 1 89 ? -35.268 -3.287 32.548 1.00 39.78 89 THR A CA 1
ATOM 689 C C . THR A 1 89 ? -35.852 -2.989 31.156 1.00 39.78 89 THR A C 1
ATOM 691 O O . THR A 1 89 ? -35.158 -2.357 30.359 1.00 39.78 89 THR A O 1
ATOM 694 N N . PRO A 1 90 ? -37.096 -3.400 30.830 1.00 55.03 90 PRO A N 1
ATOM 695 C CA . PRO A 1 90 ? -37.720 -3.136 29.530 1.00 55.03 90 PRO A CA 1
ATOM 696 C C . PRO A 1 90 ? -38.777 -2.011 29.577 1.00 55.03 90 PRO A C 1
ATOM 698 O O . PRO A 1 90 ? -39.628 -2.002 30.465 1.00 55.03 90 PRO A O 1
ATOM 701 N N . GLY A 1 91 ? -38.802 -1.119 28.570 1.00 38.75 91 GLY A N 1
ATOM 702 C CA . GLY A 1 91 ? -39.979 -0.271 28.301 1.00 38.75 91 GLY A CA 1
ATOM 703 C C . GLY A 1 91 ? -39.817 0.950 27.367 1.00 38.75 91 GLY A C 1
ATOM 704 O O . GLY A 1 91 ? -39.553 2.027 27.875 1.00 38.75 91 GLY A O 1
ATOM 705 N N . LYS A 1 92 ? -40.152 0.769 26.065 1.00 36.91 92 LYS A N 1
ATOM 706 C CA . LYS A 1 92 ? -40.733 1.720 25.051 1.00 36.91 92 LYS A CA 1
ATOM 707 C C . LYS A 1 92 ? -40.016 3.058 24.693 1.00 36.91 92 LYS A C 1
ATOM 709 O O . LYS A 1 92 ? -39.343 3.613 25.544 1.00 36.91 92 LYS A O 1
ATOM 714 N N . PRO A 1 93 ? -40.329 3.723 23.543 1.00 47.81 93 PRO A N 1
ATOM 715 C CA . PRO A 1 93 ? -40.839 3.267 22.232 1.00 47.81 93 PRO A CA 1
ATOM 716 C C . PRO A 1 93 ? -40.037 3.799 21.000 1.00 47.81 93 PRO A C 1
ATOM 718 O O . PRO A 1 93 ? -39.603 4.940 20.977 1.00 47.81 93 PRO A O 1
ATOM 721 N N . VAL A 1 94 ? -39.940 2.969 19.949 1.00 51.91 94 VAL A N 1
ATOM 722 C CA . VAL A 1 94 ? -39.688 3.263 18.510 1.00 51.91 94 VAL A CA 1
ATOM 723 C C . VAL A 1 94 ? -38.937 4.566 18.172 1.00 51.91 94 VAL A C 1
ATOM 725 O O . VAL A 1 94 ? -39.523 5.545 17.714 1.00 51.91 94 VAL A O 1
ATOM 728 N N . GLU A 1 95 ? -37.613 4.520 18.288 1.00 45.31 95 GLU A N 1
ATOM 729 C CA . GLU A 1 95 ? -36.692 5.418 17.590 1.00 45.31 95 GLU A CA 1
ATOM 730 C C . GLU A 1 95 ? -36.042 4.623 16.447 1.00 45.31 95 GLU A C 1
ATOM 732 O O . GLU A 1 95 ? -35.762 3.432 16.599 1.00 45.31 95 GLU A O 1
ATOM 737 N N . LYS A 1 96 ? -35.915 5.249 15.272 1.00 45.69 96 LYS A N 1
ATOM 738 C CA . LYS A 1 96 ? -35.392 4.667 14.024 1.00 45.69 96 LYS A CA 1
ATOM 739 C C . LYS A 1 96 ? -34.206 3.736 14.301 1.00 45.69 96 LYS A C 1
ATOM 741 O O . LYS A 1 96 ? -33.161 4.192 14.749 1.00 45.69 96 LYS A O 1
ATOM 746 N N . LEU A 1 97 ? -34.399 2.451 14.012 1.00 43.62 97 LEU A N 1
ATOM 747 C CA . LEU A 1 97 ? -33.397 1.404 14.167 1.00 43.62 97 LEU A CA 1
ATOM 748 C C . LEU A 1 97 ? -32.120 1.814 13.401 1.00 43.62 97 LEU A C 1
ATOM 750 O O . LEU A 1 97 ? -32.201 1.959 12.178 1.00 43.62 97 LEU A O 1
ATOM 754 N N . PRO A 1 98 ? -30.969 2.039 14.061 1.00 55.12 98 PRO A N 1
ATOM 755 C CA . PRO A 1 98 ? -29.698 2.059 13.353 1.00 55.12 98 PRO A CA 1
ATOM 756 C C . PRO A 1 98 ? -29.513 0.670 12.739 1.00 55.12 98 PRO A C 1
ATOM 758 O O . PRO A 1 98 ? -29.705 -0.339 13.422 1.00 55.12 98 PRO A O 1
ATOM 761 N N . GLU A 1 99 ? -29.227 0.617 11.438 1.00 53.81 99 GLU A N 1
ATOM 762 C CA . GLU A 1 99 ? -28.893 -0.634 10.754 1.00 53.81 99 GLU A CA 1
ATOM 763 C C . GLU A 1 99 ? -27.836 -1.385 11.584 1.00 53.81 99 GLU A C 1
ATOM 765 O O . GLU A 1 99 ? -26.912 -0.750 12.106 1.00 53.81 99 GLU A O 1
ATOM 770 N N . PRO A 1 100 ? -27.995 -2.705 11.797 1.00 46.91 100 PRO A N 1
ATOM 771 C CA . PRO A 1 100 ? -27.094 -3.452 12.657 1.00 46.91 100 PRO A CA 1
ATOM 772 C C . PRO A 1 100 ? -25.656 -3.309 12.142 1.00 46.91 100 PRO A C 1
ATOM 774 O O . PRO A 1 100 ? -25.428 -3.395 10.933 1.00 46.91 100 PRO A O 1
ATOM 777 N N . PRO A 1 101 ? -24.685 -3.089 13.038 1.00 52.69 101 PRO A N 1
ATOM 778 C CA . PRO A 1 101 ? -23.305 -2.885 12.644 1.00 52.69 101 PRO A CA 1
ATOM 779 C C . PRO A 1 101 ? -22.762 -4.168 11.999 1.00 52.69 101 PRO A C 1
ATOM 781 O O . PRO A 1 101 ? -22.725 -5.233 12.616 1.00 52.69 101 PRO A O 1
ATOM 784 N N . VAL A 1 102 ? -22.405 -4.069 10.718 1.00 53.47 102 VAL A N 1
ATOM 785 C CA . VAL A 1 102 ? -21.924 -5.190 9.905 1.00 53.47 102 VAL A CA 1
ATOM 786 C C . VAL A 1 102 ? -20.488 -5.507 10.321 1.00 53.47 102 VAL A C 1
ATOM 788 O O . VAL A 1 102 ? -19.594 -4.685 10.138 1.00 53.47 102 VAL A O 1
ATOM 791 N N . SER A 1 103 ? -20.271 -6.695 10.891 1.00 54.12 103 SER A N 1
ATOM 792 C CA . SER A 1 103 ? -18.927 -7.245 11.091 1.00 54.12 103 SER A CA 1
ATOM 793 C C . SER A 1 103 ? -18.261 -7.432 9.726 1.00 54.12 103 SER A C 1
ATOM 795 O O . SER A 1 103 ? -18.880 -7.954 8.797 1.00 54.12 103 SER A O 1
ATOM 797 N N . ILE A 1 104 ? -17.026 -6.949 9.591 1.00 58.56 104 ILE A N 1
ATOM 798 C CA . ILE A 1 104 ? -16.293 -6.943 8.324 1.00 58.56 104 ILE A CA 1
ATOM 799 C C . ILE A 1 104 ? -15.890 -8.380 7.972 1.00 58.56 104 ILE A C 1
ATOM 801 O O . ILE A 1 104 ? -14.958 -8.938 8.547 1.00 58.56 104 ILE A O 1
ATOM 805 N N . ASP A 1 105 ? -16.596 -8.977 7.014 1.00 65.44 105 ASP A N 1
ATOM 806 C CA . ASP A 1 105 ? -16.244 -10.279 6.455 1.00 65.44 105 ASP A CA 1
ATOM 807 C C . ASP A 1 105 ? -15.073 -10.128 5.472 1.00 65.44 105 ASP A C 1
ATOM 809 O O . ASP A 1 105 ? -15.226 -9.579 4.381 1.00 65.44 105 ASP A O 1
ATOM 813 N N . GLU A 1 106 ? -13.894 -10.628 5.849 1.00 63.69 106 GLU A N 1
ATOM 814 C CA . GLU A 1 106 ? -12.695 -10.612 5.000 1.00 63.69 106 GLU A CA 1
ATOM 815 C C . GLU A 1 106 ? -12.822 -11.461 3.722 1.00 63.69 106 GLU A C 1
ATOM 817 O O . GLU A 1 106 ? -11.938 -11.403 2.865 1.00 63.69 106 GLU A O 1
ATOM 822 N N . SER A 1 107 ? -13.900 -12.236 3.566 1.00 65.06 107 SER A N 1
ATOM 823 C CA . SER A 1 107 ? -14.222 -12.901 2.301 1.00 65.06 107 SER A CA 1
ATOM 824 C C . SER A 1 107 ? -14.631 -11.913 1.199 1.00 65.06 107 SER A C 1
ATOM 826 O O . SER A 1 107 ? -14.505 -12.226 0.012 1.00 65.06 107 SER A O 1
ATOM 828 N N . VAL A 1 108 ? -15.076 -10.705 1.573 1.00 74.31 108 VAL A N 1
ATOM 829 C CA . VAL A 1 108 ? -15.447 -9.648 0.632 1.00 74.31 108 VAL A CA 1
ATOM 830 C C . VAL A 1 108 ? -14.185 -8.876 0.214 1.00 74.31 108 VAL A C 1
ATOM 832 O O . VAL A 1 108 ? -13.485 -8.338 1.075 1.00 74.31 108 VAL A O 1
ATOM 835 N N . PRO A 1 109 ? -13.887 -8.753 -1.094 1.00 69.56 109 PRO A N 1
ATOM 836 C CA . PRO A 1 109 ? -12.676 -8.083 -1.579 1.00 69.56 109 PRO A CA 1
ATOM 837 C C . PRO A 1 109 ? -12.492 -6.655 -1.054 1.00 69.56 109 PRO A C 1
ATOM 839 O O . PRO A 1 109 ? -11.371 -6.230 -0.812 1.00 69.56 109 PRO A O 1
ATOM 842 N N . ASP A 1 110 ? -13.582 -5.927 -0.818 1.00 72.62 110 ASP A N 1
ATOM 843 C CA . ASP A 1 110 ? -13.534 -4.513 -0.429 1.00 72.62 110 ASP A CA 1
ATOM 844 C C . ASP A 1 110 ? -13.592 -4.289 1.094 1.00 72.62 110 ASP A C 1
ATOM 846 O O . ASP A 1 110 ? -13.534 -3.147 1.559 1.00 72.62 110 ASP A O 1
ATOM 850 N N . ALA A 1 111 ? -13.696 -5.362 1.885 1.00 72.00 111 ALA A N 1
ATOM 851 C CA . ALA A 1 111 ? -13.949 -5.282 3.325 1.00 72.00 111 ALA A CA 1
ATOM 852 C C . ALA A 1 111 ? -12.771 -4.673 4.097 1.00 72.00 111 ALA A C 1
ATOM 854 O O . ALA A 1 111 ? -12.950 -3.930 5.061 1.00 72.00 111 ALA A O 1
ATOM 855 N N . SER A 1 112 ? -11.547 -4.966 3.659 1.00 78.06 112 SER A N 1
ATOM 856 C CA . SER A 1 112 ? -10.329 -4.432 4.256 1.00 78.06 112 SER A CA 1
ATOM 857 C C . SER A 1 112 ? -9.276 -4.148 3.184 1.00 78.06 112 SER A C 1
ATOM 859 O O . SER A 1 112 ? -9.281 -4.791 2.130 1.00 78.06 112 SER A O 1
ATOM 861 N N . PRO A 1 113 ? -8.317 -3.238 3.447 1.00 76.62 113 PRO A N 1
ATOM 862 C CA . PRO A 1 113 ? -7.193 -3.005 2.541 1.00 76.62 113 PRO A CA 1
ATOM 863 C C . PRO A 1 113 ? -6.455 -4.299 2.184 1.00 76.62 113 PRO A C 1
ATOM 865 O O . PRO A 1 113 ? -6.037 -4.494 1.047 1.00 76.62 113 PRO A O 1
ATOM 868 N N . ARG A 1 114 ? -6.325 -5.221 3.145 1.00 76.50 114 ARG A N 1
ATOM 869 C CA . ARG A 1 114 ? -5.666 -6.511 2.931 1.00 76.50 114 ARG A CA 1
ATOM 870 C C . ARG A 1 114 ? -6.462 -7.419 2.002 1.00 76.50 114 ARG A C 1
ATOM 872 O O . ARG A 1 114 ? -5.862 -7.988 1.093 1.00 76.50 114 ARG A O 1
ATOM 879 N N . ALA A 1 115 ? -7.766 -7.571 2.237 1.00 80.56 115 ALA A N 1
ATOM 880 C CA . ALA A 1 115 ? -8.636 -8.374 1.376 1.00 80.56 115 ALA A CA 1
ATOM 881 C C . ALA A 1 115 ? -8.588 -7.852 -0.066 1.00 80.56 115 ALA A C 1
ATOM 883 O O . ALA A 1 115 ? -8.422 -8.631 -1.004 1.00 80.56 115 ALA A O 1
ATOM 884 N N . LEU A 1 116 ? -8.564 -6.527 -0.218 1.00 84.69 116 LEU A N 1
ATOM 885 C CA . LEU A 1 116 ? -8.426 -5.859 -1.502 1.00 84.69 116 LEU A CA 1
ATOM 886 C C . LEU A 1 116 ? -7.081 -6.177 -2.164 1.00 84.69 116 LEU A C 1
ATOM 888 O O . LEU A 1 116 ? -7.050 -6.613 -3.312 1.00 84.69 116 LEU A O 1
ATOM 892 N N . PHE A 1 117 ? -5.958 -6.001 -1.461 1.00 83.38 117 PHE A N 1
ATOM 893 C CA . PHE A 1 117 ? -4.641 -6.329 -2.018 1.00 83.38 117 PHE A CA 1
ATOM 894 C C . PHE A 1 117 ? -4.510 -7.817 -2.360 1.00 83.38 117 PHE A C 1
ATOM 896 O O . PHE A 1 117 ? -3.919 -8.162 -3.384 1.00 83.38 117 PHE A O 1
ATOM 903 N N . ALA A 1 118 ? -5.085 -8.703 -1.544 1.00 83.81 118 ALA A N 1
ATOM 904 C CA . ALA A 1 118 ? -5.115 -10.135 -1.813 1.00 83.81 118 ALA A CA 1
ATOM 905 C C . ALA A 1 118 ? -5.938 -10.455 -3.071 1.00 83.81 118 ALA A C 1
ATOM 907 O O . ALA A 1 118 ? -5.475 -11.224 -3.916 1.00 83.81 118 ALA A O 1
ATOM 908 N N . ALA A 1 119 ? -7.106 -9.827 -3.234 1.00 87.25 119 ALA A N 1
ATOM 909 C CA . ALA A 1 119 ? -7.945 -9.956 -4.421 1.00 87.25 119 ALA A CA 1
ATOM 910 C C . ALA A 1 119 ? -7.238 -9.424 -5.678 1.00 87.25 119 ALA A C 1
ATOM 912 O O . ALA A 1 119 ? -7.219 -10.098 -6.709 1.00 87.25 119 ALA A O 1
ATOM 913 N N . LEU A 1 120 ? -6.563 -8.273 -5.583 1.00 89.38 120 LEU A N 1
ATOM 914 C CA . LEU A 1 120 ? -5.749 -7.714 -6.667 1.00 89.38 120 LEU A CA 1
ATOM 915 C C . LEU A 1 120 ? -4.604 -8.654 -7.064 1.00 89.38 120 LEU A C 1
ATOM 917 O O . LEU A 1 120 ? -4.404 -8.922 -8.248 1.00 89.38 120 LEU A O 1
ATOM 921 N N . ALA A 1 121 ? -3.876 -9.199 -6.087 1.00 89.75 121 ALA A N 1
ATOM 922 C CA . ALA A 1 121 ? -2.789 -10.143 -6.333 1.00 89.75 121 ALA A CA 1
ATOM 923 C C . ALA A 1 121 ? -3.289 -11.478 -6.913 1.00 89.75 121 ALA A C 1
ATOM 925 O O . ALA A 1 121 ? -2.595 -12.106 -7.717 1.00 89.75 121 ALA A O 1
ATOM 926 N N . ALA A 1 122 ? -4.479 -11.935 -6.515 1.00 90.25 122 ALA A N 1
ATOM 927 C CA . ALA A 1 122 ? -5.126 -13.104 -7.102 1.00 90.25 122 ALA A CA 1
ATOM 928 C C . ALA A 1 122 ? -5.512 -12.842 -8.567 1.00 90.25 122 ALA A C 1
ATOM 930 O O . ALA A 1 122 ? -5.071 -13.587 -9.439 1.00 90.25 122 ALA A O 1
ATOM 931 N N . SER A 1 123 ? -6.206 -11.732 -8.842 1.00 91.94 123 SER A N 1
ATOM 932 C CA . SER A 1 123 ? -6.590 -11.302 -10.194 1.00 91.94 123 SER A CA 1
ATOM 933 C C . SER A 1 123 ? -5.381 -11.143 -11.122 1.00 91.94 123 SER A C 1
ATOM 935 O O . SER A 1 123 ? -5.407 -11.576 -12.278 1.00 91.94 123 SER A O 1
ATOM 937 N N . TYR A 1 124 ? -4.287 -10.570 -10.611 1.00 93.25 124 TYR A N 1
ATOM 938 C CA . TYR A 1 124 ? -3.032 -10.446 -11.346 1.00 93.25 124 TYR A CA 1
ATOM 939 C C . TYR A 1 124 ? -2.463 -11.816 -11.725 1.00 93.25 124 TYR A C 1
ATOM 941 O O . TYR A 1 124 ? -2.153 -12.056 -12.890 1.00 93.25 124 TYR A O 1
ATOM 949 N N . ARG A 1 125 ? -2.340 -12.737 -10.757 1.00 93.31 125 ARG A N 1
ATOM 950 C CA . ARG A 1 125 ? -1.803 -14.085 -11.006 1.00 93.31 125 ARG A CA 1
ATOM 951 C C . ARG A 1 125 ? -2.674 -14.882 -11.969 1.00 93.31 125 ARG A C 1
ATOM 953 O O . ARG A 1 125 ? -2.133 -15.574 -12.820 1.00 93.31 125 ARG A O 1
ATOM 960 N N . GLU A 1 126 ? -3.990 -14.756 -11.867 1.00 93.69 126 GLU A N 1
ATOM 961 C CA . GLU A 1 126 ? -4.928 -15.410 -12.777 1.00 93.69 126 GLU A CA 1
ATOM 962 C C . GLU A 1 126 ? -4.798 -14.877 -14.211 1.00 93.69 126 GLU A C 1
ATOM 964 O O . GLU A 1 126 ? -4.720 -15.652 -15.161 1.00 93.69 126 GLU A O 1
ATOM 969 N N . THR A 1 127 ? -4.704 -13.554 -14.374 1.00 92.31 127 THR A N 1
ATOM 970 C CA . THR A 1 127 ? -4.707 -12.922 -15.703 1.00 92.31 127 THR A CA 1
ATOM 971 C C . THR A 1 127 ? -3.337 -12.948 -16.381 1.00 92.31 127 THR A C 1
ATOM 973 O O . THR A 1 127 ? -3.255 -13.078 -17.603 1.00 92.31 127 THR A O 1
ATOM 976 N N . LEU A 1 128 ? -2.259 -12.771 -15.614 1.00 93.31 128 LEU A N 1
ATOM 977 C CA . LEU A 1 128 ? -0.899 -12.560 -16.125 1.00 93.31 128 LEU A CA 1
ATOM 978 C C . LEU A 1 128 ? 0.079 -13.668 -15.733 1.00 93.31 128 LEU A C 1
ATOM 980 O O . LEU A 1 128 ? 1.142 -13.753 -16.338 1.00 93.31 128 LEU A O 1
ATOM 984 N N . GLY A 1 129 ? -0.257 -14.540 -14.778 1.00 88.06 129 GLY A N 1
ATOM 985 C CA . GLY A 1 129 ? 0.671 -15.557 -14.265 1.00 88.06 129 GLY A CA 1
ATOM 986 C C . GLY A 1 129 ? 1.121 -16.588 -15.302 1.00 88.06 129 GLY A C 1
ATOM 987 O O . GLY A 1 129 ? 2.192 -17.164 -15.150 1.00 88.06 129 GLY A O 1
ATOM 988 N N . ALA A 1 130 ? 0.345 -16.789 -16.370 1.00 88.25 130 ALA A N 1
ATOM 989 C CA . ALA A 1 130 ? 0.706 -17.673 -17.480 1.00 88.25 130 ALA A CA 1
ATOM 990 C C . ALA A 1 130 ? 1.487 -16.971 -18.611 1.00 88.25 130 ALA A C 1
ATOM 992 O O . ALA A 1 130 ? 1.906 -17.631 -19.558 1.00 88.25 130 ALA A O 1
ATOM 993 N N . THR A 1 131 ? 1.641 -15.642 -18.565 1.00 89.38 131 THR A N 1
ATOM 994 C CA . THR A 1 131 ? 2.271 -14.866 -19.645 1.00 89.38 131 THR A CA 1
ATOM 995 C C . THR A 1 131 ? 3.699 -14.502 -19.265 1.00 89.38 131 THR A C 1
ATOM 997 O O . THR A 1 131 ? 3.924 -13.754 -18.316 1.00 89.38 131 THR A O 1
ATOM 1000 N N . GLU A 1 132 ? 4.673 -14.996 -20.024 1.00 91.38 132 GLU A N 1
ATOM 1001 C CA . GLU A 1 132 ? 6.076 -14.637 -19.827 1.00 91.38 132 GLU A CA 1
ATOM 1002 C C . GLU A 1 132 ? 6.321 -13.166 -20.204 1.00 91.38 132 GLU A C 1
ATOM 1004 O O . GLU A 1 132 ? 5.798 -12.654 -21.196 1.00 91.38 132 GLU A O 1
ATOM 1009 N N . ILE A 1 133 ? 7.124 -12.465 -19.398 1.00 92.81 133 ILE A N 1
ATOM 1010 C CA . ILE A 1 133 ? 7.407 -11.029 -19.572 1.00 92.81 133 ILE A CA 1
ATOM 1011 C C . ILE A 1 133 ? 8.203 -10.767 -20.866 1.00 92.81 133 ILE A C 1
ATOM 1013 O O . ILE A 1 133 ? 8.123 -9.669 -21.421 1.00 92.81 133 ILE A O 1
ATOM 1017 N N . GLY A 1 134 ? 8.932 -11.771 -21.366 1.00 92.44 134 GLY A N 1
ATOM 1018 C CA . GLY A 1 134 ? 9.802 -11.676 -22.537 1.00 92.44 134 GLY A CA 1
ATOM 1019 C C . GLY A 1 134 ? 11.020 -10.766 -22.323 1.00 92.44 134 GLY A C 1
ATOM 1020 O O . GLY A 1 134 ? 11.127 -10.016 -21.349 1.00 92.44 134 GLY A O 1
ATOM 1021 N N . GLU A 1 135 ? 11.961 -10.802 -23.263 1.00 95.31 135 GLU A N 1
ATOM 1022 C CA . GLU A 1 135 ? 13.163 -9.960 -23.219 1.00 95.31 135 GLU A CA 1
ATOM 1023 C C . GLU A 1 135 ? 12.863 -8.472 -23.506 1.00 95.31 135 GLU A C 1
ATOM 1025 O O . GLU A 1 135 ? 11.843 -8.136 -24.129 1.00 95.31 135 GLU A O 1
ATOM 1030 N N . PRO A 1 136 ? 13.740 -7.532 -23.095 1.00 94.44 136 PRO A N 1
ATOM 1031 C CA . PRO A 1 136 ? 13.658 -6.139 -23.528 1.00 94.44 136 PRO A CA 1
ATOM 1032 C C . PRO A 1 136 ? 13.562 -6.006 -25.055 1.00 94.44 136 PRO A C 1
ATOM 1034 O O . PRO A 1 136 ? 14.290 -6.661 -25.788 1.00 94.44 136 PRO A O 1
ATOM 1037 N N . ASN A 1 137 ? 12.659 -5.144 -25.536 1.00 93.31 137 ASN A N 1
ATOM 1038 C CA . ASN A 1 137 ? 12.367 -4.912 -26.964 1.00 93.31 137 ASN A CA 1
ATOM 1039 C C . ASN A 1 137 ? 11.798 -6.113 -27.748 1.00 93.31 137 ASN A C 1
ATOM 1041 O O . ASN A 1 137 ? 11.632 -6.024 -28.965 1.00 93.31 137 ASN A O 1
ATOM 1045 N N . SER A 1 138 ? 11.440 -7.211 -27.080 1.00 96.38 138 SER A N 1
ATOM 1046 C CA . SER A 1 138 ? 10.802 -8.354 -27.735 1.00 96.38 138 SER A CA 1
ATOM 1047 C C . SER A 1 138 ? 9.319 -8.102 -28.059 1.00 96.38 138 SER A C 1
ATOM 1049 O O . SER A 1 138 ? 8.618 -7.277 -27.450 1.00 96.38 138 SER A O 1
ATOM 1051 N N . ARG A 1 139 ? 8.800 -8.868 -29.027 1.00 95.25 139 ARG A N 1
ATOM 1052 C CA . ARG A 1 139 ? 7.363 -8.901 -29.348 1.00 95.25 139 ARG A CA 1
ATOM 1053 C C . ARG A 1 139 ? 6.534 -9.431 -28.174 1.00 95.25 139 ARG A C 1
ATOM 1055 O O . ARG A 1 139 ? 5.414 -8.960 -27.972 1.00 95.25 139 ARG A O 1
ATOM 1062 N N . GLU A 1 140 ? 7.087 -10.369 -27.411 1.00 95.12 140 GLU A N 1
ATOM 1063 C CA . GLU A 1 140 ? 6.483 -10.958 -26.211 1.00 95.12 140 GLU A CA 1
ATOM 1064 C C . GLU A 1 140 ? 6.275 -9.904 -25.131 1.00 95.12 140 GLU A C 1
ATOM 1066 O O . GLU A 1 140 ? 5.144 -9.702 -24.691 1.00 95.12 140 GLU A O 1
ATOM 1071 N N . ARG A 1 141 ? 7.305 -9.103 -24.834 1.00 95.44 141 ARG A N 1
ATOM 1072 C CA . ARG A 1 141 ? 7.185 -7.985 -23.893 1.00 95.44 141 ARG A CA 1
ATOM 1073 C C . ARG A 1 141 ? 6.125 -6.980 -24.319 1.00 95.44 141 ARG A C 1
ATOM 1075 O O . ARG A 1 141 ? 5.346 -6.503 -23.499 1.00 95.44 141 ARG A O 1
ATOM 1082 N N . SER A 1 142 ? 6.031 -6.692 -25.615 1.00 94.44 142 SER A N 1
ATOM 1083 C CA . SER A 1 142 ? 4.975 -5.820 -26.145 1.00 94.44 142 SER A CA 1
ATOM 1084 C C . SER A 1 142 ? 3.571 -6.424 -25.978 1.00 94.44 142 SER A C 1
ATOM 1086 O O . SER A 1 142 ? 2.596 -5.696 -25.787 1.00 94.44 142 SER A O 1
ATOM 1088 N N . ALA A 1 143 ? 3.429 -7.750 -26.066 1.00 94.56 143 ALA A N 1
ATOM 1089 C CA . ALA A 1 143 ? 2.169 -8.442 -25.800 1.00 94.56 143 ALA A CA 1
ATOM 1090 C C . ALA A 1 143 ? 1.820 -8.424 -24.305 1.00 94.56 143 ALA A C 1
ATOM 1092 O O . ALA A 1 143 ? 0.709 -8.012 -23.967 1.00 94.56 143 ALA A O 1
ATOM 1093 N N . TYR A 1 144 ? 2.788 -8.741 -23.443 1.00 95.25 144 TYR A N 1
ATOM 1094 C CA . TYR A 1 144 ? 2.662 -8.675 -21.990 1.00 95.25 144 TYR A CA 1
ATOM 1095 C C . TYR A 1 144 ? 2.221 -7.283 -21.520 1.00 95.25 144 TYR A C 1
ATOM 1097 O O . TYR A 1 144 ? 1.209 -7.153 -20.837 1.00 95.25 144 TYR A O 1
ATOM 1105 N N . MET A 1 145 ? 2.891 -6.216 -21.973 1.00 95.88 145 MET A N 1
ATOM 1106 C CA . MET A 1 145 ? 2.539 -4.839 -21.594 1.00 95.88 145 MET A CA 1
ATOM 1107 C C . MET A 1 145 ? 1.115 -4.453 -22.018 1.00 95.88 145 MET A C 1
ATOM 1109 O O . MET A 1 145 ? 0.420 -3.753 -21.285 1.00 95.88 145 MET A O 1
ATOM 1113 N N . ARG A 1 146 ? 0.637 -4.932 -23.177 1.00 96.06 146 ARG A N 1
ATOM 1114 C CA . ARG A 1 146 ? -0.756 -4.710 -23.605 1.00 96.06 146 ARG A CA 1
ATOM 1115 C C . ARG A 1 146 ? -1.755 -5.453 -22.724 1.00 96.06 146 ARG A C 1
ATOM 1117 O O . ARG A 1 146 ? -2.841 -4.934 -22.479 1.00 96.06 146 ARG A O 1
ATOM 1124 N N . GLN A 1 147 ? -1.419 -6.659 -22.281 1.00 94.88 147 GLN A N 1
ATOM 1125 C CA . GLN A 1 147 ? -2.266 -7.443 -21.386 1.00 94.88 147 GLN A CA 1
ATOM 1126 C C . GLN A 1 147 ? -2.303 -6.833 -19.985 1.00 94.88 147 GLN A C 1
ATOM 1128 O O . GLN A 1 147 ? -3.387 -6.683 -19.431 1.00 94.88 147 GLN A O 1
ATOM 1133 N N . LEU A 1 148 ? -1.154 -6.383 -19.475 1.00 94.62 148 LEU A N 1
ATOM 1134 C CA . LEU A 1 148 ? -1.046 -5.641 -18.222 1.00 94.62 148 LEU A CA 1
ATOM 1135 C C . LEU A 1 148 ? -1.906 -4.373 -18.247 1.00 94.62 148 LEU A C 1
ATOM 1137 O O . LEU A 1 148 ? -2.670 -4.128 -17.317 1.00 94.62 148 LEU A O 1
ATOM 1141 N N . GLU A 1 149 ? -1.851 -3.602 -19.335 1.00 95.31 149 GLU A N 1
ATOM 1142 C CA . GLU A 1 149 ? -2.671 -2.398 -19.481 1.00 95.31 149 GLU A CA 1
ATOM 1143 C C . GLU A 1 149 ? -4.174 -2.716 -19.494 1.00 95.31 149 GLU A C 1
ATOM 1145 O O . GLU A 1 149 ? -4.964 -2.022 -18.851 1.00 95.31 149 GLU A O 1
ATOM 1150 N N . ARG A 1 150 ? -4.588 -3.787 -20.184 1.00 95.50 150 ARG A N 1
ATOM 1151 C CA . ARG A 1 150 ? -5.990 -4.239 -20.183 1.00 95.50 150 ARG A CA 1
ATOM 1152 C C . ARG A 1 150 ? -6.440 -4.680 -18.796 1.00 95.50 150 ARG A C 1
ATOM 1154 O O . ARG A 1 150 ? -7.513 -4.269 -18.363 1.00 95.50 150 ARG A O 1
ATOM 1161 N N . TRP A 1 151 ? -5.619 -5.468 -18.105 1.00 94.88 151 TRP A N 1
ATOM 1162 C CA . TRP A 1 151 ? -5.882 -5.900 -16.735 1.00 94.88 151 TRP A CA 1
ATOM 1163 C C . TRP A 1 151 ? -6.028 -4.692 -15.803 1.00 94.88 151 TRP A C 1
ATOM 1165 O O . TRP A 1 151 ? -7.036 -4.567 -15.113 1.00 94.88 151 TRP A O 1
ATOM 1175 N N . ARG A 1 152 ? -5.108 -3.722 -15.877 1.00 93.94 152 ARG A N 1
ATOM 1176 C CA . ARG A 1 152 ? -5.183 -2.472 -15.107 1.00 93.94 152 ARG A CA 1
ATOM 1177 C C . ARG A 1 152 ? -6.491 -1.719 -15.359 1.00 93.94 152 ARG A C 1
ATOM 1179 O O . ARG A 1 152 ? -7.122 -1.236 -14.421 1.00 93.94 152 ARG A O 1
ATOM 1186 N N . GLN A 1 153 ? -6.920 -1.614 -16.618 1.00 92.69 153 GLN A N 1
ATOM 1187 C CA . GLN A 1 153 ? -8.190 -0.970 -16.970 1.00 92.69 153 GLN A CA 1
ATOM 1188 C C . GLN A 1 153 ? -9.408 -1.734 -16.443 1.00 92.69 153 GLN A C 1
ATOM 1190 O O . GLN A 1 153 ? -10.378 -1.095 -16.036 1.00 92.69 153 GLN A O 1
ATOM 1195 N N . GLN A 1 154 ? -9.370 -3.067 -16.451 1.00 92.38 154 GLN A N 1
ATOM 1196 C CA . GLN A 1 154 ? -10.423 -3.914 -15.895 1.00 92.38 154 GLN A CA 1
ATOM 1197 C C . GLN A 1 154 ? -10.532 -3.723 -14.381 1.00 92.38 154 GLN A C 1
ATOM 1199 O O . GLN A 1 154 ? -11.592 -3.321 -13.906 1.00 92.38 154 GLN A O 1
ATOM 1204 N N . VAL A 1 155 ? -9.422 -3.883 -13.658 1.00 90.25 155 VAL A N 1
ATOM 1205 C CA . VAL A 1 155 ? -9.334 -3.659 -12.209 1.00 90.25 155 VAL A CA 1
ATOM 1206 C C . VAL A 1 155 ? -9.844 -2.264 -11.849 1.00 90.25 155 VAL A C 1
ATOM 1208 O O . VAL A 1 155 ? -10.692 -2.108 -10.980 1.00 90.25 155 VAL A O 1
ATOM 1211 N N . ARG A 1 156 ? -9.422 -1.224 -12.575 1.00 88.25 156 ARG A N 1
ATOM 1212 C CA . ARG A 1 156 ? -9.885 0.147 -12.316 1.00 88.25 156 ARG A CA 1
ATOM 1213 C C . ARG A 1 156 ? -11.395 0.332 -12.500 1.00 88.25 156 ARG A C 1
ATOM 1215 O O . ARG A 1 156 ? -11.965 1.232 -11.890 1.00 88.25 156 ARG A O 1
ATOM 1222 N N . ARG A 1 157 ? -12.043 -0.442 -13.378 1.00 88.00 157 ARG A N 1
ATOM 1223 C CA . ARG A 1 157 ? -13.505 -0.399 -13.565 1.00 88.00 157 ARG A CA 1
ATOM 1224 C C . ARG A 1 157 ? -14.224 -1.141 -12.448 1.00 88.00 157 ARG A C 1
ATOM 1226 O O . ARG A 1 157 ? -15.239 -0.643 -11.975 1.00 88.00 157 ARG A O 1
ATOM 1233 N N . GLU A 1 158 ? -13.690 -2.288 -12.054 1.00 85.44 158 GLU A N 1
ATOM 1234 C CA . GLU A 1 158 ? -14.237 -3.151 -11.008 1.00 85.44 158 GLU A CA 1
ATOM 1235 C C . GLU A 1 158 ? -14.155 -2.474 -9.634 1.00 85.44 158 GLU A C 1
ATOM 1237 O O . GLU A 1 158 ? -15.177 -2.238 -8.995 1.00 85.44 158 GLU A O 1
ATOM 1242 N N . PHE A 1 159 ? -12.969 -1.989 -9.263 1.00 82.25 159 PHE A N 1
ATOM 1243 C CA . PHE A 1 159 ? -12.704 -1.306 -7.992 1.00 82.25 159 PHE A CA 1
ATOM 1244 C C . PHE A 1 159 ? -12.955 0.209 -8.048 1.00 82.25 159 PHE A C 1
ATOM 1246 O O . PHE A 1 159 ? -12.421 0.979 -7.250 1.00 82.25 159 PHE A O 1
ATOM 1253 N N . ARG A 1 160 ? -13.782 0.677 -8.995 1.00 82.19 160 ARG A N 1
ATOM 1254 C CA . ARG A 1 160 ? -14.156 2.101 -9.087 1.00 82.19 160 ARG A CA 1
ATOM 1255 C C . ARG A 1 160 ? -15.101 2.535 -7.963 1.00 82.19 160 ARG A C 1
ATOM 1257 O O . ARG A 1 160 ? -15.397 3.725 -7.836 1.00 82.19 160 ARG A O 1
ATOM 1264 N N . GLN A 1 161 ? -15.626 1.581 -7.203 1.00 80.12 161 GLN A N 1
ATOM 1265 C CA . GLN A 1 161 ? -16.548 1.860 -6.118 1.00 80.12 161 GLN A CA 1
ATOM 1266 C C . GLN A 1 161 ? -15.846 2.624 -4.996 1.00 80.12 161 GLN A C 1
ATOM 1268 O O . GLN A 1 161 ? -14.634 2.540 -4.796 1.00 80.12 161 GLN A O 1
ATOM 1273 N N . ARG A 1 162 ? -16.629 3.441 -4.297 1.00 80.56 162 ARG A N 1
ATOM 1274 C CA . ARG A 1 162 ? -16.136 4.229 -3.177 1.00 80.56 162 ARG A CA 1
ATOM 1275 C C . ARG A 1 162 ? -15.991 3.297 -1.979 1.00 80.56 162 ARG A C 1
ATOM 1277 O O . ARG A 1 162 ? -16.998 2.849 -1.443 1.00 80.56 162 ARG A O 1
ATOM 1284 N N . ILE A 1 163 ? -14.756 3.032 -1.573 1.00 83.44 163 ILE A N 1
ATOM 1285 C CA . ILE A 1 163 ? -14.454 2.159 -0.440 1.00 83.44 163 ILE A CA 1
ATOM 1286 C C . ILE A 1 163 ? -14.283 3.023 0.806 1.00 83.44 163 ILE A C 1
ATOM 1288 O O . ILE A 1 163 ? -13.648 4.083 0.759 1.00 83.44 163 ILE A O 1
ATOM 1292 N N . THR A 1 164 ? -14.886 2.577 1.906 1.00 83.88 164 THR A N 1
ATOM 1293 C CA . THR A 1 164 ? -14.824 3.237 3.210 1.00 83.88 164 THR A CA 1
ATOM 1294 C C . THR A 1 164 ? -14.135 2.311 4.203 1.00 83.88 164 THR A C 1
ATOM 1296 O O . THR A 1 164 ? -14.609 1.202 4.426 1.00 83.88 164 THR A O 1
ATOM 1299 N N . TRP A 1 165 ? -13.044 2.768 4.812 1.00 85.25 165 TRP A N 1
ATOM 1300 C CA . TRP A 1 165 ? -12.310 2.027 5.833 1.00 85.25 165 TRP A CA 1
ATOM 1301 C C . TRP A 1 165 ? -12.242 2.814 7.128 1.00 85.25 165 TRP A C 1
ATOM 1303 O O . TRP A 1 165 ? -11.881 3.990 7.136 1.00 85.25 165 TRP A O 1
ATOM 1313 N N . HIS A 1 166 ? -12.534 2.137 8.230 1.00 86.25 166 HIS A N 1
ATOM 1314 C CA . HIS A 1 166 ? -12.219 2.631 9.559 1.00 86.25 166 HIS A CA 1
ATOM 1315 C C . HIS A 1 166 ? -10.760 2.288 9.839 1.00 86.25 166 HIS A C 1
ATOM 1317 O O . HIS A 1 166 ? -10.346 1.138 9.692 1.00 86.25 166 HIS A O 1
ATOM 1323 N N . VAL A 1 167 ? -9.956 3.293 10.164 1.00 91.81 167 VAL A N 1
ATOM 1324 C CA . VAL A 1 167 ? -8.520 3.136 10.376 1.00 91.81 167 VAL A CA 1
ATOM 1325 C C . VAL A 1 167 ? -8.079 3.831 11.647 1.00 91.81 167 VAL A C 1
ATOM 1327 O O . VAL A 1 167 ? -8.599 4.878 12.026 1.00 91.81 167 VAL A O 1
ATOM 1330 N N . ARG A 1 168 ? -7.056 3.272 12.276 1.00 90.62 168 ARG A N 1
ATOM 1331 C CA . ARG A 1 168 ? -6.344 3.876 13.393 1.00 90.62 168 ARG A CA 1
ATOM 1332 C C . ARG A 1 168 ? -4.965 4.296 12.914 1.00 90.62 168 ARG A C 1
ATOM 1334 O O . ARG A 1 168 ? -4.237 3.494 12.328 1.00 90.62 168 ARG A O 1
ATOM 1341 N N . VAL A 1 169 ? -4.625 5.563 13.132 1.00 91.50 169 VAL A N 1
ATOM 1342 C CA . VAL A 1 169 ? -3.290 6.091 12.828 1.00 91.50 169 VAL A CA 1
ATOM 1343 C C . VAL A 1 169 ? -2.361 5.677 13.955 1.00 91.50 169 VAL A C 1
ATOM 1345 O O . VAL A 1 169 ? -2.645 5.939 15.120 1.00 91.50 169 VAL A O 1
ATOM 1348 N N . LEU A 1 170 ? -1.269 5.014 13.595 1.00 90.88 170 LEU A N 1
ATOM 1349 C CA . LEU A 1 170 ? -0.262 4.541 14.538 1.00 90.88 170 LEU A CA 1
ATOM 1350 C C . LEU A 1 170 ? 0.919 5.503 14.590 1.00 90.88 170 LEU A C 1
ATOM 1352 O O . LEU A 1 170 ? 1.385 5.859 15.667 1.00 90.88 170 LEU A O 1
ATOM 1356 N N . GLU A 1 171 ? 1.384 5.944 13.423 1.00 90.75 171 GLU A N 1
ATOM 1357 C CA . GLU A 1 171 ? 2.559 6.800 13.309 1.00 90.75 171 GLU A CA 1
ATOM 1358 C C . GLU A 1 171 ? 2.387 7.808 12.172 1.00 90.75 171 GLU A C 1
ATOM 1360 O O . GLU A 1 171 ? 1.740 7.540 11.159 1.00 90.75 171 GLU A O 1
ATOM 1365 N N . THR A 1 172 ? 2.966 8.994 12.347 1.00 90.75 172 THR A N 1
ATOM 1366 C CA . THR A 1 172 ? 3.035 10.032 11.317 1.00 90.75 172 THR A CA 1
ATOM 1367 C C . THR A 1 172 ? 4.488 10.436 11.128 1.00 90.75 172 THR A C 1
ATOM 1369 O O . THR A 1 172 ? 5.071 11.074 12.005 1.00 90.75 172 THR A O 1
ATOM 1372 N N . VAL A 1 173 ? 5.053 10.108 9.970 1.00 92.62 173 VAL A N 1
ATOM 1373 C CA . VAL A 1 173 ? 6.431 10.442 9.602 1.00 92.62 173 VAL A CA 1
ATOM 1374 C C . VAL A 1 173 ? 6.405 11.542 8.544 1.00 92.62 173 VAL A C 1
ATOM 1376 O O . VAL A 1 173 ? 5.653 11.471 7.575 1.00 92.62 173 VAL A O 1
ATOM 1379 N N . ALA A 1 174 ? 7.197 12.598 8.727 1.00 89.50 174 ALA A N 1
ATOM 1380 C CA . ALA A 1 174 ? 7.344 13.630 7.702 1.00 89.50 174 ALA A CA 1
ATOM 1381 C C . ALA A 1 174 ? 8.216 13.098 6.557 1.00 89.50 174 ALA A C 1
ATOM 1383 O O . ALA A 1 174 ? 9.310 12.592 6.811 1.00 89.50 174 ALA A O 1
ATOM 1384 N N . ALA A 1 175 ? 7.751 13.219 5.312 1.00 87.25 175 ALA A N 1
ATOM 1385 C CA . ALA A 1 175 ? 8.560 12.838 4.162 1.00 87.25 175 ALA A CA 1
ATOM 1386 C C . ALA A 1 175 ? 9.722 13.837 3.968 1.00 87.25 175 ALA A C 1
ATOM 1388 O O . ALA A 1 175 ? 9.584 15.026 4.296 1.00 87.25 175 ALA A O 1
ATOM 1389 N N . PRO A 1 176 ? 10.869 13.391 3.423 1.00 78.88 176 PRO A N 1
ATOM 1390 C CA . PRO A 1 176 ? 11.971 14.277 3.065 1.00 78.88 176 PRO A CA 1
ATOM 1391 C C . PRO A 1 176 ? 11.508 15.243 1.965 1.00 78.88 176 PRO A C 1
ATOM 1393 O O . PRO A 1 176 ? 11.371 14.867 0.807 1.00 78.88 176 PRO A O 1
ATOM 1396 N N . GLY A 1 177 ? 11.207 16.483 2.350 1.00 84.00 177 GLY A N 1
ATOM 1397 C CA . GLY A 1 177 ? 10.587 17.489 1.479 1.00 84.00 177 GLY A CA 1
ATOM 1398 C C . GLY A 1 177 ? 9.493 18.307 2.170 1.00 84.00 177 GLY A C 1
ATOM 1399 O O . GLY A 1 177 ? 9.186 19.406 1.728 1.00 84.00 177 GLY A O 1
ATOM 1400 N N . GLY A 1 178 ? 8.941 17.821 3.289 1.00 82.94 178 GLY A N 1
ATOM 1401 C CA . GLY A 1 178 ? 8.052 18.583 4.179 1.00 82.94 178 GLY A CA 1
ATOM 1402 C C . GLY A 1 178 ? 6.638 18.870 3.652 1.00 82.94 178 GLY A C 1
ATOM 1403 O O . GLY A 1 178 ? 5.782 19.295 4.430 1.00 82.94 178 GLY A O 1
ATOM 1404 N N . GLU A 1 179 ? 6.372 18.631 2.368 1.00 88.50 179 GLU A N 1
ATOM 1405 C CA . GLU A 1 179 ? 5.041 18.807 1.773 1.00 88.50 179 GLU A CA 1
ATOM 1406 C C . GLU A 1 179 ? 4.153 17.565 1.931 1.00 88.50 179 GLU A C 1
ATOM 1408 O O . GLU A 1 179 ? 2.938 17.700 2.106 1.00 88.50 179 GLU A O 1
ATOM 1413 N N . GLU A 1 180 ? 4.768 16.383 1.981 1.00 93.00 180 GLU A N 1
ATOM 1414 C CA . GLU A 1 180 ? 4.106 15.089 2.138 1.00 93.00 180 GLU A CA 1
ATOM 1415 C C . GLU A 1 180 ? 4.409 14.459 3.503 1.00 93.00 180 GLU A C 1
ATOM 1417 O O . GLU A 1 180 ? 5.456 14.679 4.122 1.00 93.00 180 GLU A O 1
ATOM 1422 N N . TYR A 1 181 ? 3.474 13.646 3.979 1.00 92.81 181 TYR A N 1
ATOM 1423 C CA . TYR A 1 181 ? 3.606 12.869 5.202 1.00 92.81 181 TYR A CA 1
ATOM 1424 C C . TYR A 1 181 ? 3.221 11.425 4.937 1.00 92.81 181 TYR A C 1
ATOM 1426 O O . TYR A 1 181 ? 2.232 11.148 4.262 1.00 92.81 181 TYR A O 1
ATOM 1434 N N . LEU A 1 182 ? 3.987 10.513 5.520 1.00 92.00 182 LEU A N 1
ATOM 1435 C CA . LEU A 1 182 ? 3.709 9.092 5.508 1.00 92.00 182 LEU A CA 1
ATOM 1436 C C . LEU A 1 182 ? 2.974 8.733 6.803 1.00 92.00 182 LEU A C 1
ATOM 1438 O O . LEU A 1 182 ? 3.506 8.867 7.907 1.00 92.00 182 LEU A O 1
ATOM 1442 N N . LEU A 1 183 ? 1.715 8.336 6.661 1.00 92.00 183 LEU A N 1
ATOM 1443 C CA . LEU A 1 183 ? 0.865 7.852 7.737 1.00 92.00 183 LEU A CA 1
ATOM 1444 C C . LEU A 1 183 ? 0.919 6.335 7.774 1.00 92.00 183 LEU A C 1
ATOM 1446 O O . LEU A 1 183 ? 0.448 5.684 6.844 1.00 92.00 183 LEU A O 1
ATOM 1450 N N . ARG A 1 184 ? 1.411 5.780 8.877 1.00 92.12 184 ARG A N 1
ATOM 1451 C CA . ARG A 1 184 ? 1.299 4.352 9.147 1.00 92.12 184 ARG A CA 1
ATOM 1452 C C . ARG A 1 184 ? -0.000 4.092 9.886 1.00 92.12 184 ARG A C 1
ATOM 1454 O O . ARG A 1 184 ? -0.240 4.662 10.953 1.00 92.12 184 ARG A O 1
ATOM 1461 N N . MET A 1 185 ? -0.851 3.252 9.317 1.00 92.75 185 MET A N 1
ATOM 1462 C CA . MET A 1 185 ? -2.207 3.031 9.812 1.00 92.75 185 MET A CA 1
ATOM 1463 C C . MET A 1 185 ? -2.554 1.549 9.828 1.00 92.75 185 MET A C 1
ATOM 1465 O O . MET A 1 185 ? -1.935 0.735 9.145 1.00 92.75 185 MET A O 1
ATOM 1469 N N . VAL A 1 186 ? -3.581 1.201 10.593 1.00 92.06 186 VAL A N 1
ATOM 1470 C CA . VAL A 1 186 ? -4.174 -0.137 10.603 1.00 92.06 186 VAL A CA 1
ATOM 1471 C C . VAL A 1 186 ? -5.674 -0.018 10.395 1.00 92.06 186 VAL A C 1
ATOM 1473 O O . VAL A 1 186 ? -6.299 0.896 10.934 1.00 92.06 186 VAL A O 1
ATOM 1476 N N . ALA A 1 187 ? -6.254 -0.899 9.580 1.00 89.06 187 ALA A N 1
ATOM 1477 C CA . ALA A 1 187 ? -7.704 -0.980 9.474 1.00 89.06 187 ALA A CA 1
ATOM 1478 C C . ALA A 1 187 ? -8.258 -1.543 10.785 1.00 89.06 187 ALA A C 1
ATOM 1480 O O . ALA A 1 187 ? -7.651 -2.424 11.388 1.00 89.06 187 ALA A O 1
ATOM 1481 N N . VAL A 1 188 ? -9.384 -1.022 11.242 1.00 88.25 188 VAL A N 1
ATOM 1482 C CA . VAL A 1 188 ? -10.026 -1.446 12.483 1.00 88.25 188 VAL A CA 1
ATOM 1483 C C . VAL A 1 188 ? -11.463 -1.803 12.159 1.00 88.25 188 VAL A C 1
ATOM 1485 O O . VAL A 1 188 ? -12.138 -1.071 11.439 1.00 88.25 188 VAL A O 1
ATOM 1488 N N . ASP A 1 189 ? -11.928 -2.932 12.678 1.00 83.56 189 ASP A N 1
ATOM 1489 C CA . ASP A 1 189 ? -13.348 -3.248 12.655 1.00 83.56 189 ASP A CA 1
ATOM 1490 C C . ASP A 1 189 ? -14.082 -2.257 13.577 1.00 83.56 189 ASP A C 1
ATOM 1492 O O . ASP A 1 189 ? -13.812 -2.253 14.783 1.00 83.56 189 ASP A O 1
ATOM 1496 N N . PRO A 1 190 ? -15.003 -1.424 13.056 1.00 81.19 190 PRO A N 1
ATOM 1497 C CA . PRO A 1 190 ? -15.698 -0.417 13.857 1.00 81.19 190 PRO A CA 1
ATOM 1498 C C . PRO A 1 190 ? -16.532 -1.018 14.996 1.00 81.19 190 PRO A C 1
ATOM 1500 O O . PRO A 1 190 ? -16.912 -0.303 15.919 1.00 81.19 190 PRO A O 1
ATOM 1503 N N . VAL A 1 191 ? -16.850 -2.314 14.932 1.00 76.75 191 VAL A N 1
ATOM 1504 C CA . VAL A 1 191 ? -17.701 -2.989 15.917 1.00 76.75 191 VAL A CA 1
ATOM 1505 C C . VAL A 1 191 ? -16.876 -3.561 17.054 1.00 76.75 191 VAL A C 1
ATOM 1507 O O . VAL A 1 191 ? -17.177 -3.352 18.227 1.00 76.75 191 VAL A O 1
ATOM 1510 N N . THR A 1 192 ? -15.842 -4.319 16.701 1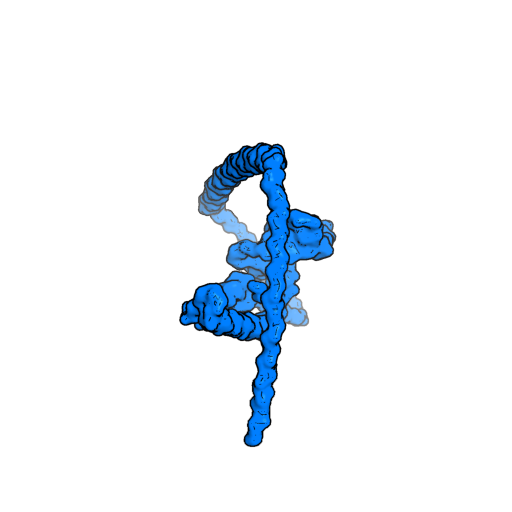.00 82.69 192 THR A N 1
ATOM 1511 C CA . THR A 1 192 ? -15.032 -5.042 17.683 1.00 82.69 192 THR A CA 1
ATOM 1512 C C . THR A 1 192 ? -13.840 -4.223 18.168 1.00 82.69 192 THR A C 1
ATOM 1514 O O . THR A 1 192 ? -13.227 -4.576 19.173 1.00 82.69 192 THR A O 1
ATOM 1517 N N . GLY A 1 193 ? -13.488 -3.144 17.462 1.00 83.44 193 GLY A N 1
ATOM 1518 C CA . GLY A 1 193 ? -12.253 -2.397 17.688 1.00 83.44 193 GLY A CA 1
ATOM 1519 C C . GLY A 1 193 ? -10.997 -3.212 17.360 1.00 83.44 193 GLY A C 1
ATOM 1520 O O . GLY A 1 193 ? -9.887 -2.780 17.690 1.00 83.44 193 GLY A O 1
ATOM 1521 N N . THR A 1 194 ? -11.165 -4.387 16.740 1.00 86.00 194 THR A N 1
ATOM 1522 C CA . THR A 1 194 ? -10.077 -5.311 16.417 1.00 86.00 194 THR A CA 1
ATOM 1523 C C . THR A 1 194 ? -9.317 -4.797 15.210 1.00 86.00 194 THR A C 1
ATOM 1525 O O . THR A 1 194 ? -9.905 -4.379 14.213 1.00 86.00 194 THR A O 1
ATOM 1528 N N . GLU A 1 195 ? -7.995 -4.847 15.294 1.00 89.75 195 GLU A N 1
ATOM 1529 C CA . GLU A 1 195 ? -7.117 -4.502 14.185 1.00 89.75 195 GLU A CA 1
ATOM 1530 C C . GLU A 1 195 ? -7.205 -5.572 13.091 1.00 89.75 195 GLU A C 1
ATOM 1532 O O . GLU A 1 195 ? -6.963 -6.759 13.321 1.00 89.75 195 GLU A O 1
ATOM 1537 N N . LEU A 1 196 ? -7.573 -5.140 11.889 1.00 83.44 196 LEU A N 1
ATOM 1538 C CA . LEU A 1 196 ? -7.742 -5.976 10.712 1.00 83.44 196 LEU A CA 1
ATOM 1539 C C . LEU A 1 196 ? -6.451 -5.978 9.893 1.00 83.44 196 LEU A C 1
ATOM 1541 O O . LEU A 1 196 ? -6.239 -5.161 8.993 1.00 83.44 196 LEU A O 1
ATOM 1545 N N . GLY A 1 197 ? -5.589 -6.945 10.201 1.00 81.56 197 GLY A N 1
ATOM 1546 C CA . GLY A 1 197 ? -4.409 -7.260 9.403 1.00 81.56 197 GLY A CA 1
ATOM 1547 C C . GLY A 1 197 ? -3.170 -6.418 9.714 1.00 81.56 197 GLY A C 1
ATOM 1548 O O . GLY A 1 197 ? -2.999 -5.888 10.807 1.00 81.56 197 GLY A O 1
ATOM 1549 N N . ALA A 1 198 ? -2.246 -6.383 8.751 1.00 83.75 198 ALA A N 1
ATOM 1550 C CA . ALA A 1 198 ? -0.978 -5.676 8.887 1.00 83.75 198 ALA A CA 1
ATOM 1551 C C . ALA A 1 198 ? -1.150 -4.166 8.684 1.00 83.75 198 ALA A C 1
ATOM 1553 O O . ALA A 1 198 ? -2.054 -3.710 7.982 1.00 83.75 198 ALA A O 1
ATOM 1554 N N . HIS A 1 199 ? -0.236 -3.397 9.268 1.00 90.69 199 HIS A N 1
ATOM 1555 C CA . HIS A 1 199 ? -0.171 -1.958 9.052 1.00 90.69 199 HIS A CA 1
ATOM 1556 C C . HIS A 1 199 ? 0.145 -1.645 7.587 1.00 90.69 199 HIS A C 1
ATOM 1558 O O . HIS A 1 199 ? 0.909 -2.368 6.943 1.00 90.69 199 HIS A O 1
ATOM 1564 N N . PHE A 1 200 ? -0.412 -0.551 7.087 1.00 87.62 200 PHE A N 1
ATOM 1565 C CA . PHE A 1 200 ? -0.133 -0.036 5.756 1.00 87.62 200 PHE A CA 1
ATOM 1566 C C . PHE A 1 200 ? 0.182 1.453 5.816 1.00 87.62 200 PHE A C 1
ATOM 1568 O O . PHE A 1 200 ? -0.269 2.169 6.715 1.00 87.62 200 PHE A O 1
ATOM 1575 N N . ASP A 1 201 ? 0.955 1.898 4.833 1.00 90.38 201 ASP A N 1
ATOM 1576 C CA . ASP A 1 201 ? 1.422 3.270 4.746 1.00 90.38 201 ASP A CA 1
ATOM 1577 C C . ASP A 1 201 ? 0.586 4.040 3.720 1.00 90.38 201 ASP A C 1
ATOM 1579 O O . ASP A 1 201 ? 0.293 3.548 2.628 1.00 90.38 201 ASP A O 1
ATOM 1583 N N . ALA A 1 202 ? 0.194 5.258 4.075 1.00 89.06 202 ALA A N 1
ATOM 1584 C CA . ALA A 1 202 ? -0.523 6.177 3.208 1.00 89.06 202 ALA A CA 1
ATOM 1585 C C . ALA A 1 202 ? 0.239 7.498 3.122 1.00 89.06 202 ALA A C 1
ATOM 1587 O O . ALA A 1 202 ? 0.550 8.112 4.141 1.00 89.06 202 ALA A O 1
ATOM 1588 N N . ILE A 1 203 ? 0.516 7.951 1.902 1.00 90.75 203 ILE A N 1
ATOM 1589 C CA . ILE A 1 203 ? 1.097 9.273 1.672 1.00 90.75 203 ILE A CA 1
ATOM 1590 C C . ILE A 1 203 ? -0.046 10.283 1.625 1.00 90.75 203 ILE A C 1
ATOM 1592 O O . ILE A 1 203 ? -1.020 10.102 0.892 1.00 90.75 203 ILE A O 1
ATOM 1596 N N . VAL A 1 204 ? 0.059 11.334 2.430 1.00 91.88 204 VAL A N 1
ATOM 1597 C CA . VAL A 1 204 ? -0.931 12.407 2.497 1.00 91.88 204 VAL A CA 1
ATOM 1598 C C . VAL A 1 204 ? -0.268 13.775 2.462 1.00 91.88 204 VAL A C 1
ATOM 1600 O O . VAL A 1 204 ? 0.814 13.984 3.011 1.00 91.88 204 VAL A O 1
ATOM 1603 N N . ASP A 1 205 ? -0.975 14.738 1.881 1.00 93.12 205 ASP A N 1
ATOM 1604 C CA . ASP A 1 205 ? -0.536 16.128 1.866 1.00 93.12 205 ASP A CA 1
ATOM 1605 C C . ASP A 1 205 ? -0.512 16.742 3.270 1.00 93.12 205 ASP A C 1
ATOM 1607 O O . ASP A 1 205 ? -1.361 16.473 4.133 1.00 93.12 205 ASP A O 1
ATOM 1611 N N . SER A 1 206 ? 0.389 17.706 3.453 1.00 90.50 206 SER A N 1
ATOM 1612 C CA . SER A 1 206 ? 0.482 18.535 4.660 1.00 90.50 206 SER A CA 1
ATOM 1613 C C . SER A 1 206 ? -0.849 19.184 5.071 1.00 90.50 206 SER A C 1
ATOM 1615 O O . SER A 1 206 ? -1.100 19.398 6.261 1.00 90.50 206 SER A O 1
ATOM 1617 N N . VAL A 1 207 ? -1.741 19.475 4.116 1.00 90.69 207 VAL A N 1
ATOM 1618 C CA . VAL A 1 207 ? -3.081 20.028 4.378 1.00 90.69 207 VAL A CA 1
ATOM 1619 C C . VAL A 1 207 ? -3.952 19.035 5.152 1.00 90.69 207 VAL A C 1
ATOM 1621 O O . VAL A 1 207 ? -4.656 19.434 6.084 1.00 90.69 207 VAL A O 1
ATOM 1624 N N . ILE A 1 208 ? -3.892 17.748 4.803 1.00 89.00 208 ILE A N 1
ATOM 1625 C CA . ILE A 1 208 ? -4.656 16.688 5.470 1.00 89.00 208 ILE A CA 1
ATOM 1626 C C . ILE A 1 208 ? -4.129 16.499 6.892 1.00 89.00 208 ILE A C 1
ATOM 1628 O O . ILE A 1 208 ? -4.917 16.506 7.835 1.00 89.00 208 ILE A O 1
ATOM 1632 N N . ILE A 1 209 ? -2.806 16.460 7.074 1.00 89.81 209 ILE A N 1
ATOM 1633 C CA . ILE A 1 209 ? -2.183 16.370 8.405 1.00 89.81 209 ILE A CA 1
ATOM 1634 C C . ILE A 1 209 ? -2.562 17.552 9.295 1.00 89.81 209 ILE A C 1
ATOM 1636 O O . ILE A 1 209 ? -2.895 17.364 10.466 1.00 89.81 209 ILE A O 1
ATOM 1640 N N . LYS A 1 210 ? -2.566 18.778 8.757 1.00 88.38 210 LYS A N 1
ATOM 1641 C CA . LYS A 1 210 ? -3.014 19.963 9.506 1.00 88.38 210 LYS A CA 1
ATOM 1642 C C . LYS A 1 210 ? -4.457 19.810 9.986 1.00 88.38 210 LYS A C 1
ATOM 1644 O O . LYS A 1 210 ? -4.750 20.173 11.124 1.00 88.38 210 LYS A O 1
ATOM 1649 N N . ARG A 1 211 ? -5.344 19.249 9.154 1.00 87.44 211 ARG A N 1
ATOM 1650 C CA . ARG A 1 211 ? -6.734 18.958 9.542 1.00 87.44 211 ARG A CA 1
ATOM 1651 C C . ARG A 1 211 ? -6.801 17.873 10.613 1.00 87.44 211 ARG A C 1
ATOM 1653 O O . ARG A 1 211 ? -7.475 18.086 11.613 1.00 87.44 211 ARG A O 1
ATOM 1660 N N . LEU A 1 212 ? -6.073 16.769 10.448 1.00 85.62 212 LEU A N 1
ATOM 1661 C CA . LEU A 1 212 ? -6.023 15.676 11.427 1.00 85.62 212 LEU A CA 1
ATOM 1662 C C . LEU A 1 212 ? -5.570 16.168 12.807 1.00 85.62 212 LEU A C 1
ATOM 1664 O O . LEU A 1 212 ? -6.278 15.967 13.790 1.00 85.62 212 LEU A O 1
ATOM 1668 N N . ARG A 1 213 ? -4.480 16.942 12.866 1.00 84.69 213 ARG A N 1
ATOM 1669 C CA . ARG A 1 213 ? -3.996 17.567 14.109 1.00 84.69 213 ARG A CA 1
ATOM 1670 C C . ARG A 1 213 ? -5.004 18.541 14.723 1.00 84.69 213 ARG A C 1
ATOM 1672 O O . ARG A 1 213 ? -5.075 18.674 15.941 1.00 84.69 213 ARG A O 1
ATOM 1679 N N . ALA A 1 214 ? -5.765 19.263 13.899 1.00 83.62 214 ALA A N 1
ATOM 1680 C CA . ALA A 1 214 ? -6.796 20.176 14.391 1.00 83.62 214 ALA A CA 1
ATOM 1681 C C . ALA A 1 214 ? -7.962 19.424 15.044 1.00 83.62 214 ALA A C 1
ATOM 1683 O O . ALA A 1 214 ? -8.514 19.905 16.035 1.00 83.62 214 ALA A O 1
ATOM 1684 N N . TYR A 1 215 ? -8.315 18.251 14.516 1.00 78.94 215 TYR A N 1
ATOM 1685 C CA . TYR A 1 215 ? -9.305 17.389 15.142 1.00 78.94 215 TYR A CA 1
ATOM 1686 C C . TYR A 1 215 ? -8.757 16.763 16.437 1.00 78.94 215 TYR A C 1
ATOM 1688 O O . TYR A 1 215 ? -9.480 16.724 17.425 1.00 78.94 215 TYR A O 1
ATOM 1696 N N . GLU A 1 216 ? -7.493 16.326 16.467 1.00 77.44 216 GLU A N 1
ATOM 1697 C CA . GLU A 1 216 ? -6.884 15.654 17.631 1.00 77.44 216 GLU A CA 1
ATOM 1698 C C . GLU A 1 216 ? -6.840 16.563 18.872 1.00 77.44 216 GLU A C 1
ATOM 1700 O O . GLU A 1 216 ? -7.037 16.132 20.005 1.00 77.44 216 GLU A O 1
ATOM 1705 N N . ARG A 1 217 ? -6.699 17.877 18.663 1.00 72.00 217 ARG A N 1
ATOM 1706 C CA . ARG A 1 217 ? -6.797 18.880 19.739 1.00 72.00 217 ARG A CA 1
ATOM 1707 C C . ARG A 1 217 ? -8.179 18.957 20.399 1.00 72.00 217 ARG A C 1
ATOM 1709 O O . ARG A 1 217 ? -8.290 19.546 21.469 1.00 72.00 217 ARG A O 1
ATOM 1716 N N . ARG A 1 218 ? -9.230 18.425 19.764 1.00 69.06 218 ARG A N 1
ATOM 1717 C CA . ARG A 1 218 ? -10.605 18.408 20.297 1.00 69.06 218 ARG A CA 1
ATOM 1718 C C . ARG A 1 218 ? -10.926 17.134 21.085 1.00 69.06 218 ARG A C 1
ATOM 1720 O O . ARG A 1 218 ? -12.000 17.058 21.672 1.00 69.06 218 ARG A O 1
ATOM 1727 N N . GLY A 1 219 ? -10.011 16.166 21.110 1.00 58.53 219 GLY A N 1
ATOM 1728 C CA . GLY A 1 219 ? -10.151 14.879 21.784 1.00 58.53 219 GLY A CA 1
ATOM 1729 C C . GLY A 1 219 ? -9.324 13.804 21.070 1.00 58.53 219 GLY A C 1
ATOM 1730 O O . GLY A 1 219 ? -9.017 13.971 19.888 1.00 58.53 219 GLY A O 1
ATOM 1731 N N . PRO A 1 220 ? -8.951 12.708 21.756 1.00 56.97 220 PRO A N 1
ATOM 1732 C CA . PRO A 1 220 ? -8.203 11.623 21.133 1.00 56.97 220 PRO A CA 1
ATOM 1733 C C . PRO A 1 220 ? -9.017 11.042 19.976 1.00 56.97 220 PRO A C 1
ATOM 1735 O O . PRO A 1 220 ? -10.109 10.511 20.174 1.00 56.97 220 PRO A O 1
ATOM 1738 N N . ILE A 1 221 ? -8.485 11.151 18.761 1.00 60.59 221 ILE A N 1
ATOM 1739 C CA . ILE A 1 221 ? -9.063 10.491 17.592 1.00 60.59 221 ILE A CA 1
ATOM 1740 C C . ILE A 1 221 ? -8.400 9.138 17.496 1.00 60.59 221 ILE A C 1
ATOM 1742 O O . ILE A 1 221 ? -7.350 8.980 16.880 1.00 60.59 221 ILE A O 1
ATOM 1746 N N . SER A 1 222 ? -9.005 8.160 18.149 1.00 66.75 222 SER A N 1
ATOM 1747 C CA . SER A 1 222 ? -8.558 6.780 18.032 1.00 66.75 222 SER A CA 1
ATOM 1748 C C . SER A 1 222 ? -8.890 6.183 16.663 1.00 66.75 222 SER A C 1
ATOM 1750 O O . SER A 1 222 ? -8.268 5.196 16.277 1.00 66.75 222 SER A O 1
ATOM 1752 N N . GLU A 1 223 ? -9.865 6.748 15.939 1.00 77.50 223 GLU A N 1
ATOM 1753 C CA . GLU A 1 223 ? -10.415 6.166 14.711 1.00 77.50 223 GLU A CA 1
ATOM 1754 C C . GLU A 1 223 ? -10.771 7.241 13.679 1.00 77.50 223 GLU A C 1
ATOM 1756 O O . GLU A 1 223 ? -11.438 8.235 13.969 1.00 77.50 223 GLU A O 1
ATOM 1761 N N . LEU A 1 224 ? -10.315 7.027 12.449 1.00 83.62 224 LEU A N 1
ATOM 1762 C CA . LEU A 1 224 ? -10.585 7.847 11.280 1.00 83.62 224 LEU A CA 1
ATOM 1763 C C . LEU A 1 224 ? -11.341 7.022 10.250 1.00 83.62 224 LEU A C 1
ATOM 1765 O O . LEU A 1 224 ? -11.072 5.841 10.064 1.00 83.62 224 LEU A O 1
ATOM 1769 N N . VAL A 1 225 ? -12.247 7.671 9.528 1.00 83.88 225 VAL A N 1
ATOM 1770 C CA . VAL A 1 225 ? -12.904 7.064 8.372 1.00 83.88 225 VAL A CA 1
ATOM 1771 C C . VAL A 1 225 ? -12.202 7.558 7.118 1.00 83.88 225 VAL A C 1
ATOM 1773 O O . VAL A 1 225 ? -12.293 8.734 6.760 1.00 83.88 225 VAL A O 1
ATOM 1776 N N . LEU A 1 226 ? -11.486 6.661 6.450 1.00 83.31 226 LEU A N 1
ATOM 1777 C CA . LEU A 1 226 ? -10.955 6.904 5.121 1.00 83.31 226 LEU A CA 1
ATOM 1778 C C . LEU A 1 226 ? -12.000 6.530 4.097 1.00 83.31 226 LEU A C 1
ATOM 1780 O O . LEU A 1 226 ? -12.580 5.451 4.143 1.00 83.31 226 LEU A O 1
ATOM 1784 N N . THR A 1 227 ? -12.216 7.418 3.140 1.00 81.12 227 THR A N 1
ATOM 1785 C CA . THR A 1 227 ? -13.079 7.120 2.011 1.00 81.12 227 THR A CA 1
ATOM 1786 C C . THR A 1 227 ? -12.368 7.487 0.728 1.00 81.12 227 THR A C 1
ATOM 1788 O O . THR A 1 227 ? -11.961 8.635 0.555 1.00 81.12 227 THR A O 1
ATOM 1791 N N . GLY A 1 228 ? -12.242 6.532 -0.186 1.00 81.25 228 GLY A N 1
ATOM 1792 C CA . GLY A 1 228 ? -11.460 6.723 -1.398 1.00 81.25 228 GLY A CA 1
ATOM 1793 C C . GLY A 1 228 ? -11.850 5.781 -2.524 1.00 81.25 228 GLY A C 1
ATOM 1794 O O . GLY A 1 228 ? -12.806 5.014 -2.428 1.00 81.25 228 GLY A O 1
ATOM 1795 N N . VAL A 1 229 ? -11.098 5.891 -3.613 1.00 79.50 229 VAL A N 1
ATOM 1796 C CA . VAL A 1 229 ? -11.138 4.964 -4.742 1.00 79.50 229 VAL A CA 1
ATOM 1797 C C . VAL A 1 229 ? -9.740 4.396 -4.888 1.00 79.50 229 VAL A C 1
ATOM 1799 O O . VAL A 1 229 ? -8.756 5.133 -4.806 1.00 79.50 229 VAL A O 1
ATOM 1802 N N . VAL A 1 230 ? -9.656 3.092 -5.103 1.00 74.75 230 VAL A N 1
ATOM 1803 C CA . VAL A 1 230 ? -8.381 2.406 -5.272 1.00 74.75 230 VAL A CA 1
ATOM 1804 C C . VAL A 1 230 ? -7.904 2.634 -6.696 1.00 74.75 230 VAL A C 1
ATOM 1806 O O . VAL A 1 230 ? -8.609 2.347 -7.666 1.00 74.75 230 VAL A O 1
ATOM 1809 N N . VAL A 1 231 ? -6.693 3.165 -6.825 1.00 74.38 231 VAL A N 1
ATOM 1810 C CA . VAL A 1 231 ? -6.024 3.325 -8.113 1.00 74.38 231 VAL A CA 1
ATOM 1811 C C . VAL A 1 231 ? -4.767 2.461 -8.075 1.00 74.38 231 VAL A C 1
ATOM 1813 O O . VAL A 1 231 ? -3.836 2.802 -7.348 1.00 74.38 231 VAL A O 1
ATOM 1816 N N . PRO A 1 232 ? -4.734 1.334 -8.808 1.00 67.94 232 PRO A N 1
ATOM 1817 C CA . PRO A 1 232 ? -3.512 0.559 -8.959 1.00 67.94 232 PRO A CA 1
ATOM 1818 C C . PRO A 1 232 ? -2.500 1.404 -9.741 1.00 67.94 232 PRO A C 1
ATOM 1820 O O . PRO A 1 232 ? -2.810 1.834 -10.859 1.00 67.94 232 PRO A O 1
ATOM 1823 N N . ASN A 1 233 ? -1.331 1.645 -9.146 1.00 60.22 233 ASN A N 1
ATOM 1824 C CA . ASN A 1 233 ? -0.190 2.294 -9.796 1.00 60.22 233 ASN A CA 1
ATOM 1825 C C . ASN A 1 233 ? 0.779 1.260 -10.364 1.00 60.22 233 ASN A C 1
ATOM 1827 O O . ASN A 1 233 ? 0.995 0.229 -9.689 1.00 60.22 233 ASN A O 1
#